Protein AF-A0A2W6AYG6-F1 (afdb_monomer_lite)

Secondary structure (DSSP, 8-state):
--HHHHHHHHHHHHHHHHHHHHHHHHIIIIIHHHHHHHHHHHHHHHHTSPPPPPHHHHHHHHH---PPPHHHHHHHHHHHHHHSTT-SSPPPHHHHHHHHHHHHHHHHHT-TTPPPPPPPPTTSHHHHHHHHHHHHHHHHHH-HHHHHHHHHHHHHHHHHHHHHTS-GGGG--S--SSEEEGGGT-TTHHHHHHHHHGGGG-HHHHHTTTTHHHHHHHHHHHHHH-TTSPPPGGG--SS-HHHHHHTTSGGGGGGG-EEE-PPPTGGGTS-------TTSSHHHHHHHHHHHHHTTT-------SSSHHHHHHHHHHHHHTT-

Sequence (323 aa):
MTNQNAADIFVVSFVVMIASVAFIVFGIYVALPCAIVFGIYKLFQYLTRPKPPTTQELYEHAQVTYFPSDADFTKNLMEKLLEDDTWDECPTDAILDNIINISRQLYRSENLALTPILAPREGTLEEARYRDQLINQSTRATNPLAIIDLIQSTLIASINVFIKALPPAAFTEDEPKYTIPLKDTLLNLPKLVQEITYPFFQQSLYDAGLFKGLRQRLIANGDAVNEKKVVMPQDYKGDDIIGTYLGGTPLEQLFSAQIPIVIPQEAYFEGQWIVAPLGAGKTQFIQSQIVDLLDKHVSIIVMDSQEQLIANIMRLSAIKERS

Structure (mmCIF, N/CA/C/O backbone):
data_AF-A0A2W6AYG6-F1
#
_entry.id   AF-A0A2W6AYG6-F1
#
loop_
_atom_site.group_PDB
_atom_site.id
_atom_site.type_symbol
_atom_site.label_atom_id
_atom_site.label_alt_id
_atom_site.label_comp_id
_atom_site.label_asym_id
_atom_site.label_entity_id
_atom_site.label_seq_id
_atom_site.pdbx_PDB_ins_code
_atom_site.Cartn_x
_atom_site.Cartn_y
_atom_site.Cartn_z
_atom_site.occupancy
_atom_site.B_iso_or_equiv
_atom_site.auth_seq_id
_atom_site.auth_comp_id
_atom_site.auth_asym_id
_atom_site.auth_atom_id
_atom_site.pdbx_PDB_model_num
ATOM 1 N N . MET A 1 1 ? -5.835 33.924 -89.181 1.00 55.50 1 MET A N 1
ATOM 2 C CA . MET A 1 1 ? -5.812 33.505 -87.760 1.00 55.50 1 MET A CA 1
ATOM 3 C C . MET A 1 1 ? -5.008 32.216 -87.507 1.00 55.50 1 MET A C 1
ATOM 5 O O . MET A 1 1 ? -5.031 31.719 -86.396 1.00 55.50 1 MET A O 1
ATOM 9 N N . THR A 1 2 ? -4.243 31.685 -88.472 1.00 59.62 2 THR A N 1
ATOM 10 C CA . THR A 1 2 ? -3.523 30.397 -88.337 1.00 59.62 2 THR A CA 1
ATOM 11 C C . THR A 1 2 ? -2.045 30.504 -87.928 1.00 59.62 2 THR A C 1
ATOM 13 O O . THR A 1 2 ? -1.517 29.547 -87.378 1.00 59.62 2 THR A O 1
ATOM 16 N N . ASN A 1 3 ? -1.379 31.652 -88.116 1.00 60.28 3 ASN A N 1
ATOM 17 C CA . ASN A 1 3 ? 0.049 31.807 -87.775 1.00 60.28 3 ASN A CA 1
ATOM 18 C C . ASN A 1 3 ? 0.334 32.110 -86.292 1.00 60.28 3 ASN A C 1
ATOM 20 O O . ASN A 1 3 ? 1.453 31.890 -85.840 1.00 60.28 3 ASN A O 1
ATOM 24 N N . GLN A 1 4 ? -0.652 32.590 -85.528 1.00 68.44 4 GLN A N 1
ATOM 25 C CA . GLN A 1 4 ? -0.459 32.936 -84.113 1.00 68.44 4 GLN A CA 1
ATOM 26 C C . GLN A 1 4 ? -0.395 31.675 -83.231 1.00 68.44 4 GLN A C 1
ATOM 28 O O . GLN A 1 4 ? 0.504 31.539 -82.411 1.00 68.44 4 GLN A O 1
ATOM 33 N N . ASN A 1 5 ? -1.226 30.672 -83.537 1.00 75.62 5 ASN A N 1
ATOM 34 C CA . ASN A 1 5 ? -1.233 29.386 -82.832 1.00 75.62 5 ASN A CA 1
ATOM 35 C C . ASN A 1 5 ? 0.083 28.602 -82.994 1.00 75.62 5 ASN A C 1
ATOM 37 O O . ASN A 1 5 ? 0.481 27.881 -82.086 1.00 75.62 5 ASN A O 1
ATOM 41 N N . ALA A 1 6 ? 0.775 28.733 -84.132 1.00 77.50 6 ALA A N 1
ATOM 42 C CA . ALA A 1 6 ? 2.045 28.041 -84.360 1.00 77.50 6 ALA A CA 1
ATOM 43 C C . ALA A 1 6 ? 3.188 28.621 -83.505 1.00 77.50 6 ALA A C 1
ATOM 45 O O . ALA A 1 6 ? 4.013 27.867 -82.988 1.00 77.50 6 ALA A O 1
ATOM 46 N N . ALA A 1 7 ? 3.211 29.946 -83.318 1.00 80.12 7 ALA A N 1
ATOM 47 C CA . ALA A 1 7 ? 4.180 30.612 -82.453 1.00 80.12 7 ALA A CA 1
ATOM 48 C C . ALA A 1 7 ? 3.944 30.267 -80.973 1.00 80.12 7 ALA A C 1
ATOM 50 O O . ALA A 1 7 ? 4.895 29.938 -80.265 1.00 80.12 7 ALA A O 1
ATOM 51 N N . ASP A 1 8 ? 2.683 30.239 -80.533 1.00 84.56 8 ASP A N 1
ATOM 52 C CA . ASP A 1 8 ? 2.329 29.888 -79.154 1.00 84.56 8 ASP A CA 1
ATOM 53 C C . ASP A 1 8 ? 2.684 28.427 -78.827 1.00 84.56 8 ASP A C 1
ATOM 55 O O . ASP A 1 8 ? 3.267 28.145 -77.780 1.00 84.56 8 ASP A O 1
ATOM 59 N N . ILE A 1 9 ? 2.435 27.492 -79.755 1.00 87.19 9 ILE A N 1
ATOM 60 C CA . ILE A 1 9 ? 2.821 26.079 -79.595 1.00 87.19 9 ILE A CA 1
ATOM 61 C C . ILE A 1 9 ? 4.346 25.924 -79.495 1.00 87.19 9 ILE A C 1
ATOM 63 O O . ILE A 1 9 ? 4.835 25.124 -78.690 1.00 87.19 9 ILE A O 1
ATOM 67 N N . PHE A 1 10 ? 5.111 26.692 -80.275 1.00 88.62 10 PHE A N 1
ATOM 68 C CA . PHE A 1 10 ? 6.572 26.643 -80.236 1.00 88.62 10 PHE A CA 1
ATOM 69 C C . PHE A 1 10 ? 7.131 27.182 -78.913 1.00 88.62 10 PHE A C 1
ATOM 71 O O . PHE A 1 10 ? 7.985 26.539 -78.301 1.00 88.62 10 PHE A O 1
ATOM 78 N N . VAL A 1 11 ? 6.611 28.315 -78.427 1.00 90.50 11 VAL A N 1
ATOM 79 C CA . VAL A 1 11 ? 7.024 28.903 -77.142 1.00 90.50 11 VAL A CA 1
ATOM 80 C C . VAL A 1 11 ? 6.706 27.959 -75.984 1.00 90.50 11 VAL A C 1
ATOM 82 O O . VAL A 1 11 ? 7.575 27.704 -75.151 1.00 90.50 11 VAL A O 1
ATOM 85 N N . VAL A 1 12 ? 5.505 27.372 -75.956 1.00 89.88 12 VAL A N 1
ATOM 86 C CA . VAL A 1 12 ? 5.127 26.400 -74.918 1.00 89.88 12 VAL A CA 1
ATOM 87 C C . VAL A 1 12 ? 6.044 25.176 -74.955 1.00 89.88 12 VAL A C 1
ATOM 89 O O . VAL A 1 12 ? 6.557 24.767 -73.914 1.00 89.88 12 VAL A O 1
ATOM 92 N N . SER A 1 13 ? 6.325 24.632 -76.142 1.00 87.81 13 SER A N 1
ATOM 93 C CA . SER A 1 13 ? 7.217 23.472 -76.292 1.00 87.81 13 SER A CA 1
ATOM 94 C C . SER A 1 13 ? 8.641 23.774 -75.812 1.00 87.81 13 SER A C 1
ATOM 96 O O . SER A 1 13 ? 9.264 22.947 -75.145 1.00 87.81 13 SER A O 1
ATOM 98 N N . PHE A 1 14 ? 9.148 24.978 -76.088 1.00 91.44 14 PHE A N 1
ATOM 99 C CA . PHE A 1 14 ? 10.475 25.411 -75.655 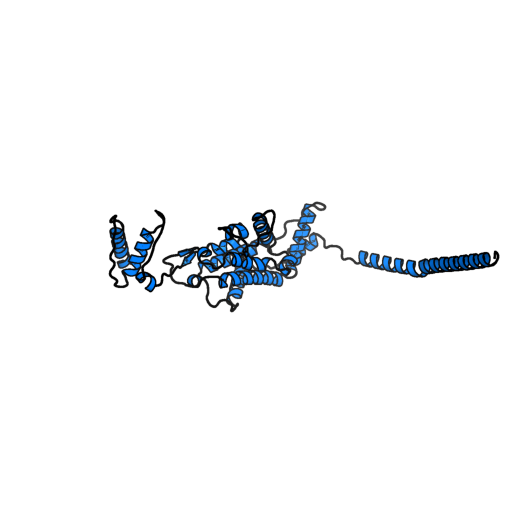1.00 91.44 14 PHE A CA 1
ATOM 100 C C . PHE A 1 14 ? 10.563 25.611 -74.135 1.00 91.44 14 PHE A C 1
ATOM 102 O O . PHE A 1 14 ? 11.525 25.164 -73.507 1.00 91.44 14 PHE A O 1
ATOM 109 N N . VAL A 1 15 ? 9.539 26.211 -73.518 1.00 91.19 15 VAL A N 1
ATOM 110 C CA . VAL A 1 15 ? 9.467 26.383 -72.057 1.00 91.19 15 VAL A CA 1
ATOM 111 C C . VAL A 1 15 ? 9.396 25.029 -71.348 1.00 91.19 15 VAL A C 1
ATOM 113 O O . VAL A 1 15 ? 10.111 24.819 -70.368 1.00 91.19 15 VAL A O 1
ATOM 116 N N . VAL A 1 16 ? 8.604 24.084 -71.864 1.00 91.25 16 VAL A N 1
ATOM 117 C CA . VAL A 1 16 ? 8.524 22.718 -71.316 1.00 91.25 16 VAL A CA 1
ATOM 118 C C . VAL A 1 16 ? 9.872 22.004 -71.423 1.00 91.25 16 VAL A C 1
ATOM 120 O O . VAL A 1 16 ? 10.305 21.364 -70.464 1.00 91.25 16 VAL A O 1
ATOM 123 N N . MET A 1 17 ? 10.583 22.163 -72.543 1.00 93.19 17 MET A N 1
ATOM 124 C CA . MET A 1 17 ? 11.917 21.588 -72.712 1.00 93.19 17 MET A CA 1
ATOM 125 C C . MET A 1 17 ? 12.907 22.157 -71.683 1.00 93.19 17 MET A C 1
ATOM 127 O O . MET A 1 17 ? 13.581 21.385 -71.001 1.00 93.19 17 MET A O 1
ATOM 131 N N . ILE A 1 18 ? 12.952 23.479 -71.488 1.00 91.75 18 ILE A N 1
ATOM 132 C CA . ILE A 1 18 ? 13.830 24.103 -70.482 1.00 91.75 18 ILE A CA 1
ATOM 133 C C . ILE A 1 18 ? 13.470 23.643 -69.066 1.00 91.75 18 ILE A C 1
ATOM 135 O O . ILE A 1 18 ? 14.364 23.291 -68.297 1.00 91.75 18 ILE A O 1
ATOM 139 N N . ALA A 1 19 ? 12.180 23.593 -68.728 1.00 90.19 19 ALA A N 1
ATOM 140 C CA . ALA A 1 19 ? 11.723 23.124 -67.423 1.00 90.19 19 ALA A CA 1
ATOM 141 C C . ALA A 1 19 ? 12.125 21.660 -67.171 1.00 90.19 19 ALA A C 1
ATOM 143 O O . ALA A 1 19 ? 12.569 21.327 -66.072 1.00 90.19 19 ALA A O 1
ATOM 144 N N . SER A 1 20 ? 12.045 20.800 -68.192 1.00 89.06 20 SER A N 1
ATOM 145 C CA . SER A 1 20 ? 12.457 19.395 -68.085 1.00 89.06 20 SER A CA 1
ATOM 146 C C . SER A 1 20 ? 13.965 19.241 -67.854 1.00 89.06 20 SER A C 1
ATOM 148 O O . SER A 1 20 ? 14.378 18.481 -66.979 1.00 89.06 20 SER A O 1
ATOM 150 N N . VAL A 1 21 ? 14.794 20.027 -68.551 1.00 92.31 21 VAL A N 1
ATOM 151 C CA . VAL A 1 21 ? 16.250 20.034 -68.348 1.00 92.31 21 VAL A CA 1
ATOM 152 C C . VAL A 1 21 ? 16.596 20.576 -66.962 1.00 92.31 21 VAL A C 1
ATOM 154 O O . VAL A 1 21 ? 17.390 19.961 -66.253 1.00 92.31 21 VAL A O 1
ATOM 157 N N . ALA A 1 22 ? 15.968 21.674 -66.533 1.00 89.75 22 ALA A N 1
ATOM 158 C CA . ALA A 1 22 ? 16.174 22.240 -65.202 1.00 89.75 22 ALA A CA 1
ATOM 159 C C . ALA A 1 22 ? 15.793 21.248 -64.091 1.00 89.75 22 ALA A C 1
ATOM 161 O O . ALA A 1 22 ? 16.514 21.139 -63.102 1.00 89.75 22 ALA A O 1
ATOM 162 N N . PHE A 1 23 ? 14.715 20.479 -64.268 1.00 92.75 23 PHE A N 1
ATOM 163 C CA . PHE A 1 23 ? 14.302 19.444 -63.320 1.00 92.75 23 PHE A CA 1
ATOM 164 C C . PHE A 1 23 ? 15.310 18.290 -63.240 1.00 92.75 23 PHE A C 1
ATOM 166 O O . PHE A 1 23 ? 15.644 17.846 -62.143 1.00 92.75 23 PHE A O 1
ATOM 173 N N . ILE A 1 24 ? 15.847 17.837 -64.379 1.00 92.50 24 ILE A N 1
ATOM 174 C CA . ILE A 1 24 ? 16.884 16.793 -64.423 1.00 92.50 24 ILE A CA 1
ATOM 175 C C . ILE A 1 24 ? 18.168 17.284 -63.748 1.00 92.50 24 ILE A C 1
ATOM 177 O O . ILE A 1 24 ? 18.733 16.583 -62.911 1.00 92.50 24 ILE A O 1
ATOM 181 N N . VAL A 1 25 ? 18.604 18.505 -64.067 1.00 92.00 25 VAL A N 1
ATOM 182 C CA . VAL A 1 25 ? 19.788 19.123 -63.457 1.00 92.00 25 VAL A CA 1
ATOM 183 C C . VAL A 1 25 ? 19.575 19.277 -61.949 1.00 92.00 25 VAL A C 1
ATOM 185 O O . VAL A 1 25 ? 20.410 18.836 -61.168 1.00 92.00 25 VAL A O 1
ATOM 188 N N . PHE A 1 26 ? 18.438 19.806 -61.499 1.00 92.81 26 PHE A N 1
ATOM 189 C CA . PHE A 1 26 ? 18.151 19.930 -60.069 1.00 92.81 26 PHE A CA 1
ATOM 190 C C . PHE A 1 26 ? 18.095 18.564 -59.362 1.00 92.81 26 PHE A C 1
ATOM 192 O O . PHE A 1 26 ? 18.694 18.384 -58.302 1.00 92.81 26 PHE A O 1
ATOM 199 N N . GLY A 1 27 ? 17.438 17.569 -59.961 1.00 91.12 27 GLY A N 1
ATOM 200 C CA . GLY A 1 27 ? 17.362 16.216 -59.412 1.00 91.12 27 GLY A CA 1
ATOM 201 C C . GLY A 1 27 ? 18.738 15.561 -59.257 1.00 91.12 27 GLY A C 1
ATOM 202 O O . GLY A 1 27 ? 19.043 14.998 -58.207 1.00 91.12 27 GLY A O 1
ATOM 203 N N . ILE A 1 28 ? 19.599 15.680 -60.269 1.00 94.00 28 ILE A N 1
ATOM 204 C CA . ILE A 1 28 ? 20.926 15.049 -60.267 1.00 94.00 28 ILE A CA 1
ATOM 205 C C . ILE A 1 28 ? 21.925 15.823 -59.404 1.00 94.00 28 ILE A C 1
ATOM 207 O O . ILE A 1 28 ? 22.705 15.203 -58.689 1.00 94.00 28 ILE A O 1
ATOM 211 N N . TYR A 1 29 ? 21.924 17.155 -59.447 1.00 94.31 29 TYR A N 1
ATOM 212 C CA . TYR A 1 29 ? 22.940 17.959 -58.758 1.00 94.31 29 TYR A CA 1
ATOM 213 C C . TYR A 1 29 ? 22.546 18.376 -57.338 1.00 94.31 29 TYR A C 1
ATOM 215 O O . TYR A 1 29 ? 23.429 18.726 -56.560 1.00 94.31 29 TYR A O 1
ATOM 223 N N . VAL A 1 30 ? 21.261 18.325 -56.972 1.00 92.31 30 VAL A N 1
ATOM 224 C CA . VAL A 1 30 ? 20.790 18.699 -55.625 1.00 92.31 30 VAL A CA 1
ATOM 225 C C . VAL A 1 30 ? 20.174 17.506 -54.903 1.00 92.31 30 VAL A C 1
ATOM 227 O O . VAL A 1 30 ? 20.647 17.129 -53.831 1.00 92.31 30 VAL A O 1
ATOM 230 N N . ALA A 1 31 ? 19.156 16.865 -55.486 1.00 92.12 31 ALA A N 1
ATOM 231 C CA . ALA A 1 31 ? 18.433 15.806 -54.780 1.00 92.12 31 ALA A CA 1
ATOM 232 C C . ALA A 1 31 ? 19.293 14.549 -54.562 1.00 92.12 31 ALA A C 1
ATOM 234 O O . ALA A 1 31 ? 19.291 13.995 -53.461 1.00 92.12 31 ALA A O 1
ATOM 235 N N . LEU A 1 32 ? 20.066 14.125 -55.569 1.00 93.44 32 LEU A N 1
ATOM 236 C CA . LEU A 1 32 ? 20.925 12.943 -55.466 1.00 93.44 32 LEU A CA 1
ATOM 237 C C . LEU A 1 32 ? 22.042 13.116 -54.408 1.00 93.44 32 LEU A C 1
ATOM 239 O O . LEU A 1 32 ? 22.143 12.242 -53.545 1.00 93.44 32 LEU A O 1
ATOM 243 N N . PRO A 1 33 ? 22.825 14.218 -54.357 1.00 95.75 33 PRO A N 1
ATOM 244 C CA . PRO A 1 33 ? 23.788 14.437 -53.277 1.00 95.75 33 PRO A CA 1
ATOM 245 C C . PRO A 1 33 ? 23.138 14.514 -51.897 1.00 95.75 33 PRO A C 1
ATOM 247 O O . PRO A 1 33 ? 23.649 13.903 -50.962 1.00 95.75 33 PRO A O 1
ATOM 250 N N . CYS A 1 34 ? 21.993 15.191 -51.753 1.00 95.19 34 CYS A N 1
ATOM 251 C CA . CYS A 1 34 ? 21.265 15.228 -50.482 1.00 95.19 34 CYS A CA 1
ATOM 252 C C . CYS A 1 34 ? 20.817 13.829 -50.032 1.00 95.19 34 CYS A C 1
ATOM 254 O O . CYS A 1 34 ? 20.968 13.492 -48.858 1.00 95.19 34 CYS A O 1
ATOM 256 N N . ALA A 1 35 ? 20.318 12.996 -50.949 1.00 95.00 35 ALA A N 1
ATOM 257 C CA . ALA A 1 35 ? 19.932 11.619 -50.653 1.00 95.00 35 ALA A CA 1
ATOM 258 C C . ALA A 1 35 ? 21.141 10.755 -50.262 1.00 95.00 35 ALA A C 1
ATOM 260 O O . ALA A 1 35 ? 21.047 9.965 -49.324 1.00 95.00 35 ALA A O 1
ATOM 261 N N . ILE A 1 36 ? 22.288 10.943 -50.923 1.00 96.44 36 ILE A N 1
ATOM 262 C CA . ILE A 1 36 ? 23.544 10.263 -50.580 1.00 96.44 36 ILE A CA 1
ATOM 263 C C . ILE A 1 36 ? 24.020 10.690 -49.188 1.00 96.44 36 ILE A C 1
ATOM 265 O O . ILE A 1 36 ? 24.310 9.829 -48.363 1.00 96.44 36 ILE A O 1
ATOM 269 N N . VAL A 1 37 ? 24.049 11.992 -48.888 1.00 96.50 37 VAL A N 1
ATOM 270 C CA . VAL A 1 37 ? 24.443 12.510 -47.566 1.00 96.50 37 VAL A CA 1
ATOM 271 C C . VAL A 1 37 ? 23.505 11.990 -46.478 1.00 96.50 37 VAL A C 1
ATOM 273 O O . VAL A 1 37 ? 23.971 11.529 -45.438 1.00 96.50 37 VAL A O 1
ATOM 276 N N . PHE A 1 38 ? 22.193 11.991 -46.720 1.00 96.62 38 PHE A N 1
ATOM 277 C CA . PHE A 1 38 ? 21.215 11.428 -45.790 1.00 96.62 38 PHE A CA 1
ATOM 278 C C . PHE A 1 38 ? 21.393 9.914 -45.610 1.00 96.62 38 PHE A C 1
ATOM 280 O O . PHE A 1 38 ? 21.323 9.417 -44.486 1.00 96.62 38 PHE A O 1
ATOM 287 N N . GLY A 1 39 ? 21.675 9.184 -46.692 1.00 96.50 39 GLY A N 1
ATOM 288 C CA . GLY A 1 39 ? 21.974 7.754 -46.666 1.00 96.50 39 GLY A CA 1
ATOM 289 C C . GLY A 1 39 ? 23.231 7.440 -45.856 1.00 96.50 39 GLY A C 1
ATOM 290 O O . GLY A 1 39 ? 23.193 6.574 -44.986 1.00 96.50 39 GLY A O 1
ATOM 291 N N . ILE A 1 40 ? 24.314 8.195 -46.068 1.00 96.00 40 ILE A N 1
ATOM 292 C CA . ILE A 1 40 ? 25.558 8.091 -45.294 1.00 96.00 40 ILE A CA 1
ATOM 293 C C . ILE A 1 40 ? 25.299 8.428 -43.827 1.00 96.00 40 ILE A C 1
ATOM 295 O O . ILE A 1 40 ? 25.737 7.685 -42.956 1.00 96.00 40 ILE A O 1
ATOM 299 N N . TYR A 1 41 ? 24.546 9.491 -43.534 1.00 96.38 41 TYR A N 1
ATOM 300 C CA . TYR A 1 41 ? 24.180 9.862 -42.167 1.00 96.38 41 TYR A CA 1
ATOM 301 C C . TYR A 1 41 ? 23.378 8.754 -41.472 1.00 96.38 41 TYR A C 1
ATOM 303 O O . TYR A 1 41 ? 23.688 8.383 -40.342 1.00 96.38 41 TYR A O 1
ATOM 311 N N . LYS A 1 42 ? 22.381 8.172 -42.149 1.00 95.12 42 LYS A N 1
ATOM 312 C CA . LYS A 1 42 ? 21.584 7.060 -41.613 1.00 95.12 42 LYS A CA 1
ATOM 313 C C . LYS A 1 42 ? 22.403 5.789 -41.431 1.00 95.12 42 LYS A C 1
ATOM 315 O O . LYS A 1 42 ? 22.225 5.111 -40.421 1.00 95.12 42 LYS A O 1
ATOM 320 N N . LEU A 1 43 ? 23.312 5.486 -42.354 1.00 94.62 43 LEU A N 1
ATOM 321 C CA . LEU A 1 43 ? 24.218 4.346 -42.243 1.00 94.62 43 LEU A CA 1
ATOM 322 C C . LEU A 1 43 ? 25.215 4.544 -41.098 1.00 94.62 43 LEU A C 1
ATOM 324 O O . LEU A 1 43 ? 25.406 3.640 -40.294 1.00 94.62 43 LEU A O 1
ATOM 328 N N . PHE A 1 44 ? 25.792 5.739 -40.971 1.00 94.25 44 PHE A N 1
ATOM 329 C CA . PHE A 1 44 ? 26.674 6.099 -39.866 1.00 94.25 44 PHE A CA 1
ATOM 330 C C . PHE A 1 44 ? 25.936 6.014 -38.529 1.00 94.25 44 PHE A C 1
ATOM 332 O O . PHE A 1 44 ? 26.442 5.405 -37.593 1.00 94.25 44 PHE A O 1
ATOM 339 N N . GLN A 1 45 ? 24.705 6.527 -38.452 1.00 91.31 45 GLN A N 1
ATOM 340 C CA . GLN A 1 45 ? 23.848 6.395 -37.275 1.00 91.31 45 GLN A CA 1
ATOM 341 C C . GLN A 1 45 ? 23.517 4.929 -36.970 1.00 91.31 45 GLN A C 1
ATOM 343 O O . GLN A 1 45 ? 23.390 4.570 -35.809 1.00 91.31 45 GLN A O 1
ATOM 348 N N . TYR A 1 46 ? 23.354 4.072 -37.979 1.00 90.81 46 TYR A N 1
ATOM 349 C CA . TYR A 1 46 ? 23.097 2.646 -37.778 1.00 90.81 46 TYR A CA 1
ATOM 350 C C . TYR A 1 46 ? 24.342 1.898 -37.284 1.00 90.81 46 TYR A C 1
ATOM 352 O O . TYR A 1 46 ? 24.241 1.108 -36.352 1.00 90.81 46 TYR A O 1
ATOM 360 N N . LEU A 1 47 ? 25.514 2.183 -37.858 1.00 90.88 47 LEU A N 1
ATOM 361 C CA . LEU A 1 47 ? 26.787 1.554 -37.493 1.00 90.88 47 LEU A CA 1
ATOM 362 C C . LEU A 1 47 ? 27.326 2.029 -36.139 1.00 90.88 47 LEU A C 1
ATOM 364 O O . LEU A 1 47 ? 27.998 1.265 -35.454 1.00 90.88 47 LEU A O 1
ATOM 368 N N . THR A 1 48 ? 27.032 3.271 -35.748 1.00 89.94 48 THR A N 1
ATOM 369 C CA . THR A 1 48 ? 27.422 3.828 -34.442 1.00 89.94 48 THR A CA 1
ATOM 370 C C . THR A 1 48 ? 26.402 3.557 -33.338 1.00 89.94 48 THR A C 1
ATOM 372 O O . THR A 1 48 ? 26.631 3.959 -32.198 1.00 89.94 48 THR A O 1
ATOM 375 N N . ARG A 1 49 ? 25.293 2.852 -33.624 1.00 82.19 49 ARG A N 1
ATOM 376 C CA . ARG A 1 49 ? 24.396 2.390 -32.557 1.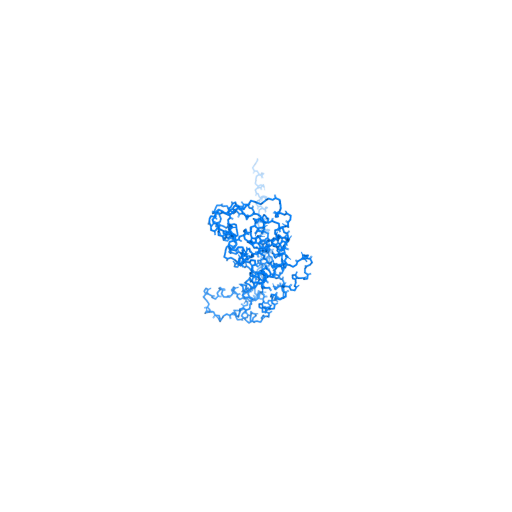00 82.19 49 ARG A CA 1
ATOM 377 C C . ARG A 1 49 ? 25.184 1.463 -31.633 1.00 82.19 49 ARG A C 1
ATOM 379 O O . ARG A 1 49 ? 25.741 0.478 -32.127 1.00 82.19 49 ARG A O 1
ATOM 386 N N . PRO A 1 50 ? 25.230 1.743 -30.319 1.00 79.75 50 PRO A N 1
ATOM 387 C CA . PRO A 1 50 ? 25.813 0.804 -29.378 1.00 79.75 50 PRO A CA 1
ATOM 388 C C . PRO A 1 50 ? 25.112 -0.540 -29.567 1.00 79.75 50 PRO A C 1
ATOM 390 O O . PRO A 1 50 ? 23.883 -0.599 -29.694 1.00 79.75 50 PRO A O 1
ATOM 393 N N . LYS A 1 51 ? 25.901 -1.614 -29.665 1.00 80.88 51 LYS A N 1
ATOM 394 C CA . LYS A 1 51 ? 25.333 -2.960 -29.711 1.00 80.88 51 LYS A CA 1
ATOM 395 C C . LYS A 1 51 ? 24.478 -3.134 -28.451 1.00 80.88 51 LYS A C 1
ATOM 397 O O . LYS A 1 51 ? 24.907 -2.682 -27.389 1.00 80.88 51 LYS A O 1
ATOM 402 N N . PRO A 1 52 ? 23.276 -3.726 -28.559 1.00 79.75 52 PRO A N 1
ATOM 403 C CA . PRO A 1 52 ? 22.474 -3.986 -27.375 1.00 79.75 52 PRO A CA 1
ATOM 404 C C . PRO A 1 52 ? 23.312 -4.824 -26.401 1.00 79.75 52 PRO A C 1
ATOM 406 O O . PRO A 1 52 ? 24.014 -5.732 -26.864 1.00 79.75 52 PRO A O 1
ATOM 409 N N . PRO A 1 53 ? 23.261 -4.519 -25.093 1.00 82.19 53 PRO A N 1
ATOM 410 C CA . PRO A 1 53 ? 24.058 -5.230 -24.110 1.00 82.19 53 PRO A CA 1
ATOM 411 C C . PRO A 1 53 ? 23.745 -6.723 -24.182 1.00 82.19 53 PRO A C 1
ATOM 413 O O . PRO A 1 53 ? 22.598 -7.142 -24.415 1.00 82.19 53 PRO A O 1
ATOM 416 N N . THR A 1 54 ? 24.788 -7.531 -24.046 1.00 85.06 54 THR A N 1
ATOM 417 C CA . THR A 1 54 ? 24.651 -8.986 -24.046 1.00 85.06 54 THR A CA 1
ATOM 418 C C . THR A 1 54 ? 23.888 -9.435 -22.800 1.00 85.06 54 THR A C 1
ATOM 420 O O . THR A 1 54 ? 23.869 -8.752 -21.776 1.00 85.06 54 THR A O 1
ATOM 423 N N . THR A 1 55 ? 23.236 -10.599 -22.867 1.00 83.62 55 THR A N 1
ATOM 424 C CA . THR A 1 55 ? 22.513 -11.170 -21.716 1.00 83.62 55 THR A CA 1
ATOM 425 C C . THR A 1 55 ? 23.442 -11.347 -20.507 1.00 83.62 55 THR A C 1
ATOM 427 O O . THR A 1 55 ? 23.009 -11.174 -19.373 1.00 83.62 55 THR A O 1
ATOM 430 N N . GLN A 1 56 ? 24.729 -11.619 -20.748 1.00 83.31 56 GLN A N 1
ATOM 431 C CA . GLN A 1 56 ? 25.747 -11.732 -19.706 1.00 83.31 56 GLN A CA 1
ATOM 432 C C . GLN A 1 56 ? 26.116 -10.376 -19.080 1.00 83.31 56 GLN A C 1
ATOM 434 O O . GLN A 1 56 ? 26.153 -10.279 -17.860 1.00 83.31 56 GLN A O 1
ATOM 439 N N . GLU A 1 57 ? 26.313 -9.319 -19.874 1.00 83.06 57 GLU A N 1
ATOM 440 C CA . GLU A 1 57 ? 26.566 -7.966 -19.342 1.00 83.06 57 GLU A CA 1
ATOM 441 C C . GLU A 1 57 ? 25.396 -7.475 -18.475 1.00 83.06 57 GLU A C 1
ATOM 443 O O . GLU A 1 57 ? 25.596 -6.931 -17.391 1.00 83.06 57 GLU A O 1
ATOM 448 N N . LEU A 1 58 ? 24.158 -7.718 -18.924 1.00 82.81 58 LEU A N 1
ATOM 449 C CA . LEU A 1 58 ? 22.958 -7.403 -18.146 1.00 82.81 58 LEU A CA 1
ATOM 450 C C . LEU A 1 58 ? 22.898 -8.195 -16.835 1.00 82.81 58 LEU A C 1
ATOM 452 O O . LEU A 1 58 ? 22.487 -7.656 -15.810 1.00 82.81 58 LEU A O 1
ATOM 456 N N . TYR A 1 59 ? 23.312 -9.462 -16.867 1.00 83.31 59 TYR A N 1
ATOM 457 C CA . TYR A 1 59 ? 23.372 -10.319 -15.689 1.00 83.31 59 TYR A CA 1
ATOM 458 C C . TYR A 1 59 ? 24.395 -9.817 -14.665 1.00 83.31 59 TYR A C 1
ATOM 460 O O . TYR A 1 59 ? 24.065 -9.667 -13.492 1.00 83.31 59 TYR A O 1
ATOM 468 N N . GLU A 1 60 ? 25.612 -9.503 -15.110 1.00 82.62 60 GLU A N 1
ATOM 469 C CA . GLU A 1 60 ? 26.684 -8.980 -14.258 1.00 82.62 60 GLU A CA 1
ATOM 470 C C . GLU A 1 6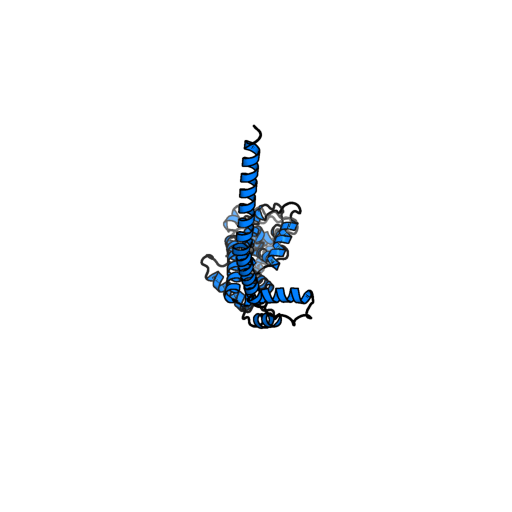0 ? 26.293 -7.635 -13.627 1.00 82.62 60 GLU A C 1
ATOM 472 O O . GLU A 1 60 ? 26.463 -7.442 -12.423 1.00 82.62 60 GLU A O 1
ATOM 477 N N . HIS A 1 61 ? 25.675 -6.734 -14.400 1.00 80.81 61 HIS A N 1
ATOM 478 C CA . HIS A 1 61 ? 25.150 -5.470 -13.875 1.00 80.81 61 HIS A CA 1
ATOM 479 C C . HIS A 1 61 ? 24.003 -5.660 -12.874 1.00 80.81 61 HIS A C 1
ATOM 481 O O . HIS A 1 61 ? 23.885 -4.884 -11.930 1.00 80.81 61 HIS A O 1
ATOM 487 N N . ALA A 1 62 ? 23.154 -6.671 -13.062 1.00 79.94 62 ALA A N 1
ATOM 488 C CA . ALA A 1 62 ? 22.038 -6.949 -12.161 1.00 79.94 62 ALA A CA 1
ATOM 489 C C . ALA A 1 62 ? 22.478 -7.592 -10.831 1.00 79.94 62 ALA A C 1
ATOM 491 O O . ALA A 1 62 ? 21.784 -7.447 -9.824 1.00 79.94 62 ALA A O 1
ATOM 492 N N . GLN A 1 63 ? 23.621 -8.288 -10.797 1.00 75.25 63 GLN A N 1
ATOM 493 C CA . GLN A 1 63 ? 24.125 -8.941 -9.581 1.00 75.25 63 GLN A CA 1
ATOM 494 C C . GLN A 1 63 ? 24.635 -7.958 -8.519 1.00 75.25 63 GLN A C 1
ATOM 496 O O . GLN A 1 63 ? 24.562 -8.252 -7.325 1.00 75.25 63 GLN A O 1
ATOM 501 N N . VAL A 1 64 ? 25.156 -6.800 -8.925 1.00 63.78 64 VAL A N 1
ATOM 502 C CA . VAL A 1 64 ? 25.792 -5.844 -8.011 1.00 63.78 64 VAL A CA 1
ATOM 503 C C . VAL A 1 64 ? 24.772 -4.803 -7.572 1.00 63.78 64 VAL A C 1
ATOM 505 O O . VAL A 1 64 ? 24.781 -3.669 -8.043 1.00 63.78 64 VAL A O 1
ATOM 508 N N . THR A 1 65 ? 23.878 -5.177 -6.656 1.00 67.44 65 THR A N 1
ATOM 509 C CA . THR A 1 65 ? 22.980 -4.186 -6.052 1.00 67.44 65 THR A CA 1
ATOM 510 C C . THR A 1 65 ? 22.841 -4.376 -4.554 1.00 67.44 65 THR A C 1
ATOM 512 O O . THR A 1 65 ? 22.471 -5.447 -4.081 1.00 67.44 65 THR A O 1
ATOM 515 N N . TYR A 1 66 ? 23.122 -3.311 -3.804 1.00 81.88 66 TYR A N 1
ATOM 516 C CA . TYR A 1 66 ? 22.873 -3.261 -2.371 1.00 81.88 66 TYR A CA 1
ATOM 517 C C . TYR A 1 66 ? 21.498 -2.636 -2.137 1.00 81.88 66 TYR A C 1
ATOM 519 O O . TYR A 1 66 ? 21.349 -1.414 -2.142 1.00 81.88 66 TYR A O 1
ATOM 527 N N . PHE A 1 67 ? 20.485 -3.482 -1.975 1.00 90.25 67 PHE A N 1
ATOM 528 C CA . PHE A 1 67 ? 19.188 -3.069 -1.451 1.00 90.25 67 PHE A CA 1
ATOM 529 C C . PHE A 1 67 ? 19.133 -3.371 0.052 1.00 90.25 67 PHE A C 1
ATOM 531 O O . PHE A 1 67 ? 19.693 -4.384 0.481 1.00 90.25 67 PHE A O 1
ATOM 538 N N . PRO A 1 68 ? 18.488 -2.514 0.863 1.00 93.19 68 PRO A N 1
ATOM 539 C CA . PRO A 1 68 ? 18.360 -2.754 2.293 1.00 93.19 68 PRO A CA 1
ATOM 540 C C . PRO A 1 68 ? 17.596 -4.053 2.560 1.00 93.19 68 PRO A C 1
ATOM 542 O O . PRO A 1 68 ? 16.706 -4.441 1.791 1.00 93.19 68 PRO A O 1
ATOM 545 N N . SER A 1 69 ? 17.929 -4.710 3.673 1.00 93.56 69 SER A N 1
ATOM 546 C CA . SER A 1 69 ? 17.131 -5.832 4.162 1.00 93.56 69 SER A CA 1
ATOM 547 C C . SER A 1 69 ? 15.718 -5.361 4.515 1.00 93.56 69 SER A C 1
ATOM 549 O O . SER A 1 69 ? 15.481 -4.172 4.722 1.00 93.56 69 SER A O 1
ATOM 551 N N . ASP A 1 70 ? 14.767 -6.287 4.630 1.00 94.25 70 ASP A N 1
ATOM 552 C CA . ASP A 1 70 ? 13.399 -5.936 5.024 1.00 94.25 70 ASP A CA 1
ATOM 553 C C . ASP A 1 70 ? 13.348 -5.182 6.357 1.00 94.25 70 ASP A C 1
ATOM 555 O O . ASP A 1 70 ? 12.547 -4.265 6.516 1.00 94.25 70 ASP A O 1
ATOM 559 N N . ALA A 1 71 ? 14.198 -5.576 7.312 1.00 94.62 71 ALA A N 1
ATOM 560 C CA . ALA A 1 71 ? 14.276 -4.952 8.625 1.00 94.62 71 ALA A CA 1
ATOM 561 C C . ALA A 1 71 ? 14.807 -3.519 8.512 1.00 94.62 71 ALA A C 1
ATOM 563 O O . ALA A 1 71 ? 14.156 -2.595 9.002 1.00 94.62 71 ALA A O 1
ATOM 564 N N . ASP A 1 72 ? 15.923 -3.332 7.799 1.00 95.88 72 ASP A N 1
ATOM 565 C CA . ASP A 1 72 ? 16.531 -2.014 7.584 1.00 95.88 72 ASP A CA 1
ATOM 566 C C . ASP A 1 72 ? 15.591 -1.088 6.809 1.00 95.88 72 ASP A C 1
ATOM 568 O O . ASP A 1 72 ? 15.433 0.078 7.159 1.00 95.88 72 ASP A O 1
ATOM 572 N N . PHE A 1 73 ? 14.908 -1.614 5.788 1.00 96.19 73 PHE A N 1
ATOM 573 C CA . PHE A 1 73 ? 13.916 -0.867 5.026 1.00 96.19 73 PHE A CA 1
ATOM 574 C C . PHE A 1 73 ? 12.773 -0.385 5.922 1.00 96.19 73 PHE A C 1
ATOM 576 O O . PHE A 1 73 ? 12.451 0.802 5.902 1.00 96.19 73 PHE A O 1
ATOM 583 N N . THR A 1 74 ? 12.175 -1.281 6.722 1.00 96.06 74 THR A N 1
ATOM 584 C CA . THR A 1 74 ? 11.072 -0.900 7.619 1.00 96.06 74 THR A CA 1
ATOM 585 C C . THR A 1 74 ? 11.517 0.075 8.697 1.00 96.06 74 THR A C 1
ATOM 587 O O . THR A 1 74 ? 10.782 1.010 8.991 1.00 96.06 74 THR A O 1
ATOM 590 N N . LYS A 1 75 ? 12.729 -0.091 9.239 1.00 96.69 75 LYS A N 1
ATOM 591 C CA . LYS A 1 75 ? 13.298 0.835 10.216 1.00 96.69 75 LYS A CA 1
ATOM 592 C C . LYS A 1 75 ? 13.462 2.232 9.614 1.00 96.69 75 LYS A C 1
ATOM 594 O O . LYS A 1 75 ? 12.925 3.184 10.162 1.00 96.69 75 LYS A O 1
ATOM 599 N N . ASN A 1 76 ? 14.113 2.336 8.456 1.00 96.25 76 ASN A N 1
ATOM 600 C CA . ASN A 1 76 ? 14.328 3.618 7.781 1.00 96.25 76 ASN A CA 1
ATOM 601 C C . ASN A 1 76 ? 13.007 4.268 7.342 1.00 96.25 76 ASN A C 1
ATOM 603 O O . ASN A 1 76 ? 12.889 5.489 7.337 1.00 96.25 76 ASN A O 1
ATOM 607 N N . LEU A 1 77 ? 12.013 3.466 6.942 1.00 96.38 77 LEU A N 1
ATOM 608 C CA . LEU A 1 77 ? 10.678 3.967 6.622 1.00 96.38 77 LEU A CA 1
ATOM 609 C C . LEU A 1 77 ? 10.006 4.563 7.864 1.00 96.38 77 LEU A C 1
ATOM 611 O O . LEU A 1 77 ? 9.441 5.644 7.766 1.00 96.38 77 LEU A O 1
ATOM 615 N N . MET A 1 78 ? 10.085 3.882 9.011 1.00 94.88 78 MET A N 1
ATOM 616 C CA . MET A 1 78 ? 9.521 4.386 10.263 1.00 94.88 78 MET A CA 1
ATOM 617 C C . MET A 1 78 ? 10.236 5.639 10.759 1.00 94.88 78 MET A C 1
ATOM 619 O O . MET A 1 78 ? 9.566 6.572 11.177 1.00 94.88 78 MET A O 1
ATOM 623 N N . GLU A 1 79 ? 11.565 5.695 10.663 1.00 94.94 79 GLU A N 1
ATOM 624 C CA . GLU A 1 79 ? 12.330 6.908 10.976 1.00 94.94 79 GLU A CA 1
ATOM 625 C C . GLU A 1 79 ? 11.858 8.083 10.107 1.00 94.94 79 GLU A C 1
ATOM 627 O O . GLU A 1 79 ? 11.488 9.120 10.644 1.00 94.94 79 GLU A O 1
ATOM 632 N N . LYS A 1 80 ? 11.731 7.890 8.786 1.00 94.81 80 LYS A N 1
ATOM 633 C CA . LYS A 1 80 ? 11.214 8.930 7.878 1.00 94.81 80 LYS A CA 1
ATOM 634 C C . LYS A 1 80 ? 9.756 9.316 8.140 1.00 94.81 80 LYS A C 1
ATOM 636 O O . LYS A 1 80 ? 9.399 10.465 7.919 1.00 94.81 80 LYS A O 1
ATOM 641 N N . LEU A 1 81 ? 8.910 8.371 8.553 1.00 92.81 81 LEU A N 1
ATOM 642 C CA . LEU A 1 81 ? 7.516 8.652 8.913 1.00 92.81 81 LEU A CA 1
ATOM 643 C C . LEU A 1 81 ? 7.420 9.478 10.199 1.00 92.81 81 LEU A C 1
ATOM 645 O O . LEU A 1 81 ? 6.583 10.364 10.273 1.00 92.81 81 LEU A O 1
ATOM 649 N N . LEU A 1 82 ? 8.280 9.207 11.184 1.00 89.62 82 LEU A N 1
ATOM 650 C CA . LEU A 1 82 ? 8.332 9.954 12.444 1.00 89.62 82 LEU A CA 1
ATOM 651 C C . LEU A 1 82 ? 9.012 11.325 12.298 1.00 89.62 82 LEU A C 1
ATOM 653 O O . LEU A 1 82 ? 8.742 12.222 13.088 1.00 89.62 82 LEU A O 1
ATOM 657 N N . GLU A 1 83 ? 9.902 11.487 11.316 1.00 90.81 83 GLU A N 1
ATOM 658 C CA . GLU A 1 83 ? 10.488 12.783 10.940 1.00 90.81 83 GLU A CA 1
ATOM 659 C C . GLU A 1 83 ? 9.509 13.682 10.169 1.00 90.81 83 GLU A C 1
ATOM 661 O O . GLU A 1 83 ? 9.731 14.888 10.063 1.00 90.81 83 GLU A O 1
ATOM 666 N N . ASP A 1 84 ? 8.450 13.110 9.594 1.00 86.00 84 ASP A N 1
ATOM 667 C CA . ASP A 1 84 ? 7.416 13.858 8.893 1.00 86.00 84 ASP A CA 1
ATOM 668 C C . ASP A 1 84 ? 6.485 14.514 9.929 1.00 86.00 84 ASP A C 1
ATOM 670 O O . ASP A 1 84 ? 5.715 13.838 10.608 1.00 86.00 84 ASP A O 1
ATOM 674 N N . ASP A 1 85 ? 6.515 15.849 10.020 1.00 80.50 85 ASP A N 1
ATOM 675 C CA . ASP A 1 85 ? 5.672 16.676 10.909 1.00 80.50 85 ASP A CA 1
ATOM 676 C C . ASP A 1 85 ? 4.150 16.531 10.647 1.00 80.50 85 ASP A C 1
ATOM 678 O O . ASP A 1 85 ? 3.334 17.306 11.144 1.00 80.50 85 ASP A O 1
ATOM 682 N N . THR A 1 86 ? 3.722 15.581 9.814 1.00 80.75 86 THR A N 1
ATOM 683 C CA . THR A 1 86 ? 2.307 15.285 9.578 1.00 80.75 86 THR A CA 1
ATOM 684 C C . THR A 1 86 ? 1.633 14.535 10.723 1.00 80.75 86 THR A C 1
ATOM 686 O O . THR A 1 86 ? 0.403 14.438 10.707 1.00 80.75 86 THR A O 1
ATOM 689 N N . TRP A 1 87 ? 2.396 13.979 11.668 1.00 83.44 87 TRP A N 1
ATOM 690 C CA . TRP A 1 87 ? 1.880 13.178 12.776 1.00 83.44 87 TRP A CA 1
ATOM 691 C C . TRP A 1 87 ? 1.873 14.008 14.064 1.00 83.44 87 TRP A C 1
ATOM 693 O O . TRP A 1 87 ? 2.898 14.141 14.726 1.00 83.44 87 TRP A O 1
ATOM 703 N N . ASP A 1 88 ? 0.708 14.546 14.436 1.00 84.75 88 ASP A N 1
ATOM 704 C CA . ASP A 1 88 ? 0.545 15.207 15.740 1.00 84.75 88 ASP A CA 1
ATOM 705 C C . ASP A 1 88 ? 0.581 14.182 16.893 1.00 84.75 88 ASP A C 1
ATOM 707 O O . ASP A 1 88 ? 1.094 14.464 17.976 1.00 84.75 88 ASP A O 1
ATOM 711 N N . GLU A 1 89 ? 0.059 12.974 16.649 1.00 89.56 89 GLU A N 1
ATOM 712 C CA . GLU A 1 89 ? -0.023 11.868 17.606 1.00 89.56 89 GLU A CA 1
ATOM 713 C C . GLU A 1 89 ? 0.330 10.536 16.924 1.00 89.56 89 GLU A C 1
ATOM 715 O O . GLU A 1 89 ? 0.057 10.327 15.737 1.00 89.56 89 GLU A O 1
ATOM 720 N N . CYS A 1 90 ? 0.939 9.616 17.676 1.00 91.00 90 CYS A N 1
ATOM 721 C CA . CYS A 1 90 ? 1.303 8.293 17.175 1.00 91.00 90 CYS A CA 1
ATOM 722 C C . CYS A 1 90 ? 0.092 7.347 17.272 1.00 91.00 90 CYS A C 1
ATOM 724 O O . CYS A 1 90 ? -0.531 7.278 18.334 1.00 91.00 90 CYS A O 1
ATOM 726 N N . PRO A 1 91 ? -0.288 6.624 16.203 1.00 93.44 91 PRO A N 1
ATOM 727 C CA . PRO A 1 91 ? -1.387 5.670 16.286 1.00 93.44 91 PRO A CA 1
ATOM 728 C C . PRO A 1 91 ? -1.012 4.468 17.166 1.00 93.44 91 PRO A C 1
ATOM 730 O O . PRO A 1 91 ? 0.163 4.178 17.373 1.00 93.44 91 PRO A O 1
ATOM 733 N N . THR A 1 92 ? -2.020 3.731 17.641 1.00 92.44 92 THR A N 1
ATOM 734 C CA . THR A 1 92 ? -1.818 2.524 18.464 1.00 92.44 92 THR A CA 1
ATOM 735 C C . THR A 1 92 ? -0.875 1.500 17.818 1.00 92.44 92 THR A C 1
ATOM 737 O O . THR A 1 92 ? -0.854 1.340 16.591 1.00 92.44 92 THR A O 1
ATOM 740 N N . ASP A 1 93 ? -0.179 0.720 18.652 1.00 91.56 93 ASP A N 1
ATOM 741 C CA . ASP A 1 93 ? 0.750 -0.338 18.223 1.00 91.56 93 ASP A CA 1
ATOM 742 C C . ASP A 1 93 ? 0.131 -1.296 17.198 1.00 91.56 93 ASP A C 1
ATOM 744 O O . ASP A 1 93 ? 0.762 -1.647 16.206 1.00 91.56 93 ASP A O 1
ATOM 748 N N . ALA A 1 94 ? -1.145 -1.661 17.366 1.00 91.19 94 ALA A N 1
ATOM 749 C CA . ALA A 1 94 ? -1.844 -2.542 16.432 1.00 91.19 94 ALA A CA 1
ATOM 750 C C . ALA A 1 94 ? -1.947 -1.953 15.012 1.00 91.19 94 ALA A C 1
ATOM 752 O O . ALA A 1 94 ? -1.888 -2.682 14.018 1.00 91.19 94 ALA A O 1
ATOM 753 N N . ILE A 1 95 ? -2.115 -0.633 14.896 1.00 94.44 95 ILE A N 1
ATOM 754 C CA . ILE A 1 95 ? -2.155 0.064 13.607 1.00 94.44 95 ILE A CA 1
ATOM 755 C C . ILE A 1 95 ? -0.740 0.192 13.038 1.00 94.44 95 ILE A C 1
ATOM 757 O O . ILE A 1 95 ? -0.543 -0.087 11.853 1.00 94.44 95 ILE A O 1
ATOM 761 N N . LEU A 1 96 ? 0.243 0.555 13.867 1.00 94.31 96 LEU A N 1
ATOM 762 C CA . LEU A 1 96 ? 1.648 0.642 13.459 1.00 94.31 96 LEU A CA 1
ATOM 763 C C . LEU A 1 96 ? 2.175 -0.698 12.943 1.00 94.31 96 LEU A C 1
ATOM 765 O O . LEU A 1 96 ? 2.773 -0.750 11.868 1.00 94.31 96 LEU A O 1
ATOM 769 N N . ASP A 1 97 ? 1.887 -1.790 13.645 1.00 94.38 97 ASP A N 1
ATOM 770 C CA . ASP A 1 97 ? 2.262 -3.142 13.239 1.00 94.38 97 ASP A CA 1
ATOM 771 C C . ASP A 1 97 ? 1.673 -3.498 11.873 1.00 94.38 97 ASP A C 1
ATOM 773 O O . ASP A 1 97 ? 2.370 -4.050 11.016 1.00 94.38 97 ASP A O 1
ATOM 777 N N . ASN A 1 98 ? 0.410 -3.140 11.621 1.00 95.38 98 ASN A N 1
ATOM 778 C CA . ASN A 1 98 ? -0.209 -3.334 10.311 1.00 95.38 98 ASN A CA 1
ATOM 779 C C . ASN A 1 98 ? 0.493 -2.502 9.232 1.00 95.38 98 ASN A C 1
ATOM 781 O O . ASN A 1 98 ? 0.843 -3.043 8.182 1.00 95.38 98 ASN A O 1
ATOM 785 N N . ILE A 1 99 ? 0.771 -1.222 9.492 1.00 96.50 99 ILE A N 1
ATOM 786 C CA . ILE A 1 99 ? 1.493 -0.344 8.558 1.00 96.50 99 ILE A CA 1
ATOM 787 C C . ILE A 1 99 ? 2.878 -0.919 8.223 1.00 96.50 99 ILE A C 1
ATOM 789 O O . ILE A 1 99 ? 3.242 -1.017 7.045 1.00 96.50 99 ILE A O 1
ATOM 793 N N . ILE A 1 100 ? 3.635 -1.359 9.232 1.00 96.88 100 ILE A N 1
ATOM 794 C CA . ILE A 1 100 ? 4.966 -1.959 9.070 1.00 96.88 100 ILE A CA 1
ATOM 795 C C . ILE A 1 100 ? 4.873 -3.255 8.263 1.00 96.88 100 ILE A C 1
ATOM 797 O O . ILE A 1 100 ? 5.640 -3.461 7.316 1.00 96.88 100 ILE A O 1
ATOM 801 N N . ASN A 1 101 ? 3.930 -4.134 8.604 1.00 97.19 101 ASN A N 1
ATOM 802 C CA . ASN A 1 101 ? 3.760 -5.420 7.934 1.00 97.19 101 ASN A CA 1
ATOM 803 C C . ASN A 1 101 ? 3.371 -5.253 6.462 1.00 97.19 101 ASN A C 1
ATOM 805 O O . ASN A 1 101 ? 3.904 -5.965 5.608 1.00 97.19 101 ASN A O 1
ATOM 809 N N . ILE A 1 102 ? 2.502 -4.297 6.148 1.00 97.31 102 ILE A N 1
ATOM 810 C CA . ILE A 1 102 ? 2.062 -4.007 4.779 1.00 97.31 102 ILE A CA 1
ATOM 811 C C . ILE A 1 102 ? 3.197 -3.391 3.973 1.00 97.31 102 ILE A C 1
ATOM 813 O O . ILE A 1 102 ? 3.490 -3.857 2.872 1.00 97.31 102 ILE A O 1
ATOM 817 N N . SER A 1 103 ? 3.901 -2.416 4.547 1.00 97.81 103 SER A N 1
ATOM 818 C CA . SER A 1 103 ? 5.074 -1.799 3.921 1.00 97.81 103 SER A CA 1
ATOM 819 C C . SER A 1 103 ? 6.144 -2.839 3.594 1.00 97.81 103 SER A C 1
ATOM 821 O O . SER A 1 103 ? 6.691 -2.854 2.490 1.00 97.81 103 SER A O 1
ATOM 823 N N . ARG A 1 104 ? 6.383 -3.780 4.517 1.00 97.25 104 ARG A N 1
ATOM 824 C CA . ARG A 1 104 ? 7.292 -4.913 4.314 1.00 97.25 104 ARG A CA 1
ATOM 825 C C . ARG A 1 104 ? 6.819 -5.843 3.197 1.00 97.25 104 ARG A C 1
ATOM 827 O O . ARG A 1 104 ? 7.627 -6.245 2.367 1.00 97.25 104 ARG A O 1
ATOM 834 N N . GLN A 1 105 ? 5.534 -6.204 3.164 1.00 97.38 105 GLN A N 1
ATOM 835 C CA . GLN A 1 105 ? 4.972 -7.066 2.115 1.00 97.38 105 GLN A CA 1
ATOM 836 C C . GLN A 1 105 ? 5.086 -6.419 0.731 1.00 97.38 105 GLN A C 1
ATOM 838 O O . GLN A 1 105 ? 5.499 -7.081 -0.221 1.00 97.38 105 GLN A O 1
ATOM 843 N N . LEU A 1 106 ? 4.771 -5.126 0.628 1.00 97.56 106 LEU A N 1
ATOM 844 C CA . LEU A 1 106 ? 4.878 -4.368 -0.615 1.00 97.56 106 LEU A CA 1
ATOM 845 C C . LEU A 1 106 ? 6.331 -4.286 -1.090 1.00 97.56 106 LEU A C 1
ATOM 847 O O . LEU A 1 106 ? 6.607 -4.624 -2.238 1.00 97.56 106 LEU A O 1
ATOM 851 N N . TYR A 1 107 ? 7.265 -3.953 -0.198 1.00 96.38 107 TYR A N 1
ATOM 852 C CA . TYR A 1 107 ? 8.694 -3.939 -0.513 1.00 96.38 107 TYR A CA 1
ATOM 853 C C . TYR A 1 107 ? 9.206 -5.307 -0.984 1.00 96.38 107 TYR A C 1
ATOM 855 O O . TYR A 1 107 ? 9.829 -5.412 -2.041 1.00 96.38 107 TYR A O 1
ATOM 863 N N . ARG A 1 108 ? 8.868 -6.384 -0.262 1.00 95.12 108 ARG A N 1
ATOM 864 C CA . ARG A 1 108 ? 9.219 -7.760 -0.649 1.00 95.12 108 ARG A CA 1
ATOM 865 C C . ARG A 1 108 ? 8.672 -8.137 -2.020 1.00 95.12 108 ARG A C 1
ATOM 867 O O . ARG A 1 108 ? 9.365 -8.796 -2.791 1.00 95.12 108 ARG A O 1
ATOM 874 N N . SER A 1 109 ? 7.449 -7.713 -2.339 1.00 94.94 109 SER A N 1
ATOM 875 C CA . SER A 1 109 ? 6.809 -8.029 -3.621 1.00 94.94 109 SER A CA 1
ATOM 876 C C . SER A 1 109 ? 7.533 -7.421 -4.829 1.00 94.94 109 SER A C 1
ATOM 878 O O . SER A 1 109 ? 7.439 -7.961 -5.933 1.00 94.94 109 SER A O 1
ATOM 880 N N . GLU A 1 110 ? 8.332 -6.367 -4.620 1.00 92.88 110 GLU A N 1
ATOM 881 C CA . GLU A 1 110 ? 9.170 -5.778 -5.669 1.00 92.88 110 GLU A CA 1
ATOM 882 C C . GLU A 1 110 ? 10.387 -6.630 -6.029 1.00 92.88 110 GLU A C 1
ATOM 884 O O . GLU A 1 110 ? 10.983 -6.411 -7.089 1.00 92.88 110 GLU A O 1
ATOM 889 N N . ASN A 1 111 ? 10.730 -7.615 -5.187 1.00 89.44 111 ASN A N 1
ATOM 890 C CA . ASN A 1 111 ? 11.777 -8.604 -5.434 1.00 89.44 111 ASN A CA 1
ATOM 891 C C . ASN A 1 111 ? 13.140 -7.983 -5.804 1.00 89.44 111 ASN A C 1
ATOM 893 O O . ASN A 1 111 ? 13.895 -8.538 -6.600 1.00 89.44 111 ASN A O 1
ATOM 897 N N . LEU A 1 112 ? 13.466 -6.823 -5.223 1.00 87.00 112 LEU A N 1
ATOM 898 C CA . LEU A 1 112 ? 14.651 -6.033 -5.588 1.00 87.00 112 LEU A CA 1
ATOM 899 C C . LEU A 1 112 ? 15.973 -6.760 -5.312 1.00 87.00 112 LEU A C 1
ATOM 901 O O . LEU A 1 112 ? 16.938 -6.587 -6.049 1.00 87.00 112 LEU A O 1
ATOM 905 N N . ALA A 1 113 ? 16.000 -7.594 -4.270 1.00 77.44 113 ALA A N 1
ATOM 906 C CA . ALA A 1 113 ? 17.180 -8.339 -3.844 1.00 77.44 113 ALA A CA 1
ATOM 907 C C . ALA A 1 113 ? 17.295 -9.745 -4.468 1.00 77.44 113 ALA A C 1
ATOM 909 O O . ALA A 1 113 ? 18.212 -10.487 -4.115 1.00 77.44 113 ALA A O 1
ATOM 910 N N . LEU A 1 114 ? 16.382 -10.154 -5.363 1.00 76.00 114 LEU A N 1
ATOM 911 C CA . LEU A 1 114 ? 16.476 -11.480 -5.979 1.00 76.00 114 LEU A CA 1
ATOM 912 C C . LEU A 1 114 ? 17.682 -11.551 -6.912 1.00 76.00 114 LEU A C 1
ATOM 914 O O . LEU A 1 114 ? 17.780 -10.802 -7.882 1.00 76.00 114 LEU A O 1
ATOM 918 N N . THR A 1 115 ? 18.576 -12.504 -6.662 1.00 75.31 115 THR A N 1
ATOM 919 C CA . THR A 1 115 ? 19.643 -12.814 -7.610 1.00 75.31 115 THR A CA 1
ATOM 920 C C . THR A 1 115 ? 19.020 -13.420 -8.869 1.00 75.31 115 THR A C 1
ATOM 922 O O . THR A 1 115 ? 18.257 -14.387 -8.754 1.00 75.31 115 THR A O 1
ATOM 925 N N . PRO A 1 116 ? 19.315 -12.891 -10.067 1.00 73.44 116 PRO A N 1
ATOM 926 C CA . PRO A 1 116 ? 18.796 -13.471 -11.293 1.00 73.44 116 PRO A CA 1
ATOM 927 C C . PRO A 1 116 ? 19.247 -14.935 -11.432 1.00 73.44 116 PRO A C 1
ATOM 929 O O . PRO A 1 116 ? 20.401 -15.289 -11.160 1.00 73.44 116 PRO A O 1
ATOM 932 N N . ILE A 1 117 ? 18.311 -15.802 -11.824 1.00 77.81 117 ILE A N 1
ATOM 933 C CA . ILE A 1 117 ? 18.558 -17.227 -12.088 1.00 77.81 117 ILE A CA 1
ATOM 934 C C . ILE A 1 117 ? 19.417 -17.407 -13.345 1.00 77.81 117 ILE A C 1
ATOM 936 O O . ILE A 1 117 ? 19.432 -16.538 -14.204 1.00 77.81 117 ILE A O 1
ATOM 940 N N . LEU A 1 118 ? 20.135 -18.528 -13.475 1.00 72.69 118 LEU A N 1
ATOM 941 C CA . LEU A 1 118 ? 20.967 -18.795 -14.658 1.00 72.69 118 LEU A CA 1
ATOM 942 C C . LEU A 1 118 ? 20.178 -18.651 -15.968 1.00 72.69 118 LEU A C 1
ATOM 944 O O . LEU A 1 118 ? 19.030 -19.088 -16.066 1.00 72.69 118 LEU A O 1
ATOM 948 N N . ALA A 1 119 ? 20.833 -18.061 -16.971 1.00 74.12 119 ALA A N 1
ATOM 949 C CA . ALA A 1 119 ? 20.212 -17.734 -18.246 1.00 74.12 119 ALA A CA 1
ATOM 950 C C . ALA A 1 119 ? 19.611 -18.982 -18.930 1.00 74.12 119 ALA A C 1
ATOM 952 O O . ALA A 1 119 ? 20.274 -20.023 -19.010 1.00 74.12 119 ALA A O 1
ATOM 953 N N . PRO A 1 120 ? 18.371 -18.893 -19.447 1.00 76.81 120 PRO A N 1
ATOM 954 C CA . PRO A 1 120 ? 17.788 -19.945 -20.268 1.00 76.81 120 PRO A CA 1
ATOM 955 C C . PRO A 1 120 ? 18.555 -20.084 -21.592 1.00 76.81 120 PRO A C 1
ATOM 957 O O . PRO A 1 120 ? 19.323 -19.210 -21.993 1.00 76.81 120 PRO A O 1
ATOM 960 N N . ARG A 1 121 ? 18.341 -21.205 -22.290 1.00 75.19 121 ARG A N 1
ATOM 961 C CA . ARG A 1 121 ? 19.011 -21.506 -23.564 1.00 75.19 121 ARG A CA 1
ATOM 962 C C . ARG A 1 121 ? 18.767 -20.397 -24.597 1.00 75.19 121 ARG A C 1
ATOM 964 O O . ARG A 1 121 ? 17.622 -19.983 -24.797 1.00 75.19 121 ARG A O 1
ATOM 971 N N . GLU A 1 122 ? 19.840 -19.992 -25.273 1.00 76.31 122 GLU A N 1
ATOM 972 C CA . GLU A 1 122 ? 19.821 -18.935 -26.288 1.00 76.31 122 GLU A CA 1
ATOM 973 C C . GLU A 1 122 ? 18.814 -19.214 -27.417 1.00 76.31 122 GLU A C 1
ATOM 975 O O . GLU A 1 122 ? 18.629 -20.358 -27.848 1.00 76.31 122 GLU A O 1
ATOM 980 N N . GLY A 1 123 ? 18.169 -18.155 -27.906 1.00 78.38 123 GLY A N 1
ATOM 981 C CA . GLY A 1 123 ? 17.227 -18.174 -29.025 1.00 78.38 123 GLY A CA 1
ATOM 982 C C . GLY A 1 123 ? 15.803 -18.609 -28.667 1.00 78.38 123 GLY A C 1
ATOM 983 O O . GLY A 1 123 ? 15.003 -18.867 -29.566 1.00 78.38 123 GLY A O 1
ATOM 984 N N . THR A 1 124 ? 15.466 -18.712 -27.380 1.00 86.25 124 THR A N 1
ATOM 985 C CA . THR A 1 124 ? 14.124 -19.107 -26.922 1.00 86.25 124 THR A CA 1
ATOM 986 C C . THR A 1 124 ? 13.268 -17.898 -26.527 1.00 86.25 124 THR A C 1
ATOM 988 O O . THR A 1 124 ? 13.784 -16.841 -26.170 1.00 86.25 124 THR A O 1
ATOM 991 N N . LEU A 1 125 ? 11.936 -18.053 -26.538 1.00 85.25 125 LEU A N 1
ATOM 992 C CA . LEU A 1 125 ? 11.008 -17.039 -26.006 1.00 85.25 125 LEU A CA 1
ATOM 993 C C . LEU A 1 125 ? 11.297 -16.714 -24.530 1.00 85.25 125 LEU A C 1
ATOM 995 O O . LEU A 1 125 ? 11.115 -15.580 -24.091 1.00 85.25 125 LEU A O 1
ATOM 999 N N . GLU A 1 126 ? 11.770 -17.706 -23.776 1.00 83.12 126 GLU A N 1
ATOM 1000 C CA . GLU A 1 126 ? 12.147 -17.533 -22.376 1.00 83.12 126 GLU A CA 1
ATOM 1001 C C . GLU A 1 126 ? 13.402 -16.668 -22.219 1.00 83.12 126 GLU A C 1
ATOM 1003 O O . GLU A 1 126 ? 13.469 -15.886 -21.276 1.00 83.12 126 GLU A O 1
ATOM 1008 N N . GLU A 1 127 ? 14.352 -16.709 -23.162 1.00 84.25 127 GLU A N 1
ATOM 1009 C CA . GLU A 1 127 ? 15.485 -15.773 -23.161 1.00 84.25 127 GLU A CA 1
ATOM 1010 C C . GLU A 1 127 ? 15.015 -14.327 -23.328 1.00 84.25 127 GLU A C 1
ATOM 1012 O O . GLU A 1 127 ? 15.484 -13.449 -22.612 1.00 84.25 127 GLU A O 1
ATOM 1017 N N . ALA A 1 128 ? 14.052 -14.068 -24.218 1.00 83.50 128 ALA A N 1
ATOM 1018 C CA . ALA A 1 128 ? 13.517 -12.720 -24.400 1.00 83.50 128 ALA A CA 1
ATOM 1019 C C . ALA A 1 128 ? 12.866 -12.188 -23.109 1.00 83.50 128 ALA A C 1
ATOM 1021 O O . ALA A 1 128 ? 13.197 -11.094 -22.657 1.00 83.50 128 ALA A O 1
ATOM 1022 N N . ARG A 1 129 ? 12.018 -12.997 -22.457 1.00 83.88 129 ARG A N 1
ATOM 1023 C CA . ARG A 1 129 ? 11.400 -12.645 -21.163 1.00 83.88 129 ARG A CA 1
ATOM 1024 C C . ARG A 1 129 ? 12.436 -12.430 -20.065 1.00 83.88 129 ARG A C 1
ATOM 1026 O O . ARG A 1 129 ? 12.314 -11.501 -19.271 1.00 83.88 129 ARG A O 1
ATOM 1033 N N . TYR A 1 130 ? 13.446 -13.291 -20.024 1.00 85.69 130 TYR A N 1
ATOM 1034 C CA . TYR A 1 130 ? 14.537 -13.193 -19.070 1.00 85.69 130 TYR A CA 1
ATOM 1035 C C . TYR A 1 130 ? 15.366 -11.920 -19.289 1.00 85.69 130 TYR A C 1
ATOM 1037 O O . TYR A 1 130 ? 15.694 -11.225 -18.331 1.00 85.69 130 TYR A O 1
ATOM 1045 N N . ARG A 1 131 ? 15.633 -11.539 -20.545 1.00 84.50 131 ARG A N 1
ATOM 1046 C CA . ARG A 1 131 ? 16.294 -10.267 -20.871 1.00 84.50 131 ARG A CA 1
ATOM 1047 C C . ARG A 1 131 ? 15.463 -9.069 -20.434 1.00 84.50 131 ARG A C 1
ATOM 1049 O O . ARG A 1 131 ? 16.032 -8.154 -19.852 1.00 84.50 131 ARG A O 1
ATOM 1056 N N . ASP A 1 132 ? 14.146 -9.084 -20.628 1.00 85.00 132 ASP A N 1
ATOM 1057 C CA . ASP A 1 132 ? 13.274 -8.006 -20.141 1.00 85.00 132 ASP A CA 1
ATOM 1058 C C . ASP A 1 132 ? 13.321 -7.883 -18.608 1.00 85.00 132 ASP A C 1
ATOM 1060 O O . ASP A 1 132 ? 13.355 -6.776 -18.066 1.00 85.00 132 ASP A O 1
ATOM 1064 N N . GLN A 1 133 ? 13.365 -9.009 -17.887 1.00 83.06 133 GLN A N 1
ATOM 1065 C CA . GLN A 1 133 ? 13.545 -9.016 -16.431 1.00 83.06 133 GLN A CA 1
ATOM 1066 C C . GLN A 1 133 ? 14.899 -8.425 -16.024 1.00 83.06 133 GLN A C 1
ATOM 1068 O O . GLN A 1 133 ? 14.939 -7.553 -15.155 1.00 83.06 133 GLN A O 1
ATOM 1073 N N . LEU A 1 134 ? 15.985 -8.835 -16.687 1.00 84.31 134 LEU A N 1
ATOM 1074 C CA . LEU A 1 134 ? 17.326 -8.314 -16.426 1.00 84.31 134 LEU A CA 1
ATOM 1075 C C . LEU A 1 134 ? 17.461 -6.828 -16.757 1.00 84.31 134 LEU A C 1
ATOM 1077 O O . LEU A 1 134 ? 18.123 -6.110 -16.018 1.00 84.31 134 LEU A O 1
ATOM 1081 N N . ILE A 1 135 ? 16.832 -6.346 -17.831 1.00 84.69 135 ILE A N 1
ATOM 1082 C CA . ILE A 1 135 ? 16.821 -4.919 -18.175 1.00 84.69 135 ILE A CA 1
ATOM 1083 C C . ILE A 1 135 ? 16.154 -4.133 -17.050 1.00 84.69 135 ILE A C 1
ATOM 1085 O O . ILE A 1 135 ? 16.757 -3.199 -16.531 1.00 84.69 135 ILE A O 1
ATOM 1089 N N . ASN A 1 136 ? 14.963 -4.551 -16.608 1.00 81.88 136 ASN A N 1
ATOM 1090 C CA . ASN A 1 136 ? 14.268 -3.890 -15.502 1.00 81.88 136 ASN A CA 1
ATOM 1091 C C . ASN A 1 136 ? 15.101 -3.911 -14.211 1.00 81.88 136 ASN A C 1
ATOM 1093 O O . ASN A 1 136 ? 15.193 -2.900 -13.516 1.00 81.88 136 ASN A O 1
ATOM 1097 N N . GLN A 1 137 ? 15.738 -5.041 -13.898 1.00 84.06 137 GLN A N 1
ATOM 1098 C CA . GLN A 1 137 ? 16.594 -5.167 -12.721 1.00 84.06 137 GLN A CA 1
ATOM 1099 C C . GLN A 1 137 ? 17.845 -4.287 -12.825 1.00 84.06 137 GLN A C 1
ATOM 1101 O O . GLN A 1 137 ? 18.167 -3.578 -11.879 1.00 84.06 137 GLN A O 1
ATOM 1106 N N . SER A 1 138 ? 18.505 -4.259 -13.982 1.00 82.88 138 SER A N 1
ATOM 1107 C CA . SER A 1 138 ? 19.679 -3.422 -14.245 1.00 82.88 138 SER A CA 1
ATOM 1108 C C . SER A 1 138 ? 19.339 -1.929 -14.204 1.00 82.88 138 SER A C 1
ATOM 1110 O O . SER A 1 138 ? 20.084 -1.136 -13.625 1.00 82.88 138 SER A O 1
ATOM 1112 N N . THR A 1 139 ? 18.182 -1.528 -14.741 1.00 81.44 139 THR A N 1
ATOM 1113 C CA . THR A 1 139 ? 17.690 -0.147 -14.632 1.00 81.44 139 THR A CA 1
ATOM 1114 C C . THR A 1 139 ? 17.488 0.245 -13.169 1.00 81.44 139 THR A C 1
ATOM 1116 O O . THR A 1 139 ? 17.948 1.307 -12.755 1.00 81.44 139 THR A O 1
ATOM 1119 N N . ARG A 1 140 ? 16.891 -0.634 -12.355 1.00 83.75 140 ARG A N 1
ATOM 1120 C CA . ARG A 1 140 ? 16.736 -0.412 -10.907 1.00 83.75 140 ARG A CA 1
ATOM 1121 C C . ARG A 1 140 ? 18.085 -0.390 -10.174 1.00 83.75 140 ARG A C 1
ATOM 1123 O O . ARG A 1 140 ? 18.270 0.415 -9.266 1.00 83.75 140 ARG A O 1
ATOM 1130 N N . ALA A 1 141 ? 19.036 -1.222 -10.598 1.00 83.31 141 ALA A N 1
ATOM 1131 C CA . ALA A 1 141 ? 20.379 -1.301 -10.028 1.00 83.31 141 ALA A CA 1
ATOM 1132 C C . ALA A 1 141 ? 21.262 -0.089 -10.352 1.00 83.31 141 ALA A C 1
ATOM 1134 O O . ALA A 1 141 ? 22.209 0.194 -9.625 1.00 83.31 141 ALA A O 1
ATOM 1135 N N . THR A 1 142 ? 20.939 0.663 -11.407 1.00 85.12 142 THR A N 1
ATOM 1136 C CA . THR A 1 142 ? 21.711 1.850 -11.805 1.00 85.12 142 THR A CA 1
ATOM 1137 C C . THR A 1 142 ? 21.632 2.963 -10.752 1.00 85.12 142 THR A C 1
ATOM 1139 O O . THR A 1 142 ? 22.590 3.714 -10.580 1.00 85.12 142 THR A O 1
ATOM 1142 N N . ASN A 1 143 ? 20.513 3.078 -10.026 1.00 87.12 143 ASN A N 1
ATOM 1143 C CA . ASN A 1 143 ? 20.354 4.055 -8.947 1.00 87.12 143 ASN A CA 1
ATOM 1144 C C . ASN A 1 143 ? 19.484 3.497 -7.800 1.00 87.12 143 ASN A C 1
ATOM 1146 O O . ASN A 1 143 ? 18.308 3.854 -7.684 1.00 87.12 143 ASN A O 1
ATOM 1150 N N . PRO A 1 144 ? 20.043 2.623 -6.942 1.00 89.44 144 PRO A N 1
ATOM 1151 C CA . PRO A 1 144 ? 19.272 1.927 -5.916 1.00 89.44 144 PRO A CA 1
ATOM 1152 C C . PRO A 1 144 ? 18.706 2.884 -4.863 1.00 89.44 144 PRO A C 1
ATOM 1154 O O . PRO A 1 144 ? 17.582 2.690 -4.412 1.00 89.44 144 PRO A O 1
ATOM 1157 N N . LEU A 1 145 ? 19.440 3.946 -4.512 1.00 91.44 145 LEU A N 1
ATOM 1158 C CA . LEU A 1 145 ? 18.989 4.935 -3.529 1.00 91.44 145 LEU A CA 1
ATOM 1159 C C . LEU A 1 145 ? 17.740 5.677 -4.013 1.00 91.44 145 LEU A C 1
ATOM 1161 O O . LEU A 1 145 ? 16.755 5.729 -3.285 1.00 91.44 145 LEU A O 1
ATOM 1165 N N . ALA A 1 146 ? 17.729 6.148 -5.265 1.00 93.12 146 ALA A N 1
ATOM 1166 C CA . ALA A 1 146 ? 16.553 6.815 -5.823 1.00 93.12 146 ALA A CA 1
ATOM 1167 C C . ALA A 1 146 ? 15.332 5.885 -5.907 1.00 93.12 146 ALA A C 1
ATOM 1169 O O . ALA A 1 146 ? 14.207 6.330 -5.700 1.00 93.12 146 ALA A O 1
ATOM 1170 N N . ILE A 1 147 ? 15.541 4.592 -6.183 1.00 94.12 147 ILE A N 1
ATOM 1171 C CA . ILE A 1 147 ? 14.461 3.595 -6.174 1.00 94.12 147 ILE A CA 1
ATOM 1172 C C . ILE A 1 147 ? 13.898 3.409 -4.764 1.00 94.12 147 ILE A C 1
ATOM 1174 O O . ILE A 1 147 ? 12.680 3.411 -4.594 1.00 94.12 147 ILE A O 1
ATOM 1178 N N . ILE A 1 148 ? 14.759 3.278 -3.752 1.00 94.81 148 ILE A N 1
ATOM 1179 C CA . ILE A 1 148 ? 14.319 3.153 -2.358 1.00 94.81 148 ILE A CA 1
ATOM 1180 C C . ILE A 1 148 ? 13.579 4.408 -1.900 1.00 94.81 148 ILE A C 1
ATOM 1182 O O . ILE A 1 148 ? 12.497 4.284 -1.329 1.00 94.81 148 ILE A O 1
ATOM 1186 N N . ASP A 1 149 ? 14.093 5.598 -2.206 1.00 95.81 149 ASP A N 1
ATOM 1187 C CA . ASP A 1 149 ? 13.421 6.857 -1.882 1.00 95.81 149 ASP A CA 1
ATOM 1188 C C . ASP A 1 149 ? 12.057 6.968 -2.575 1.00 95.81 149 ASP A C 1
ATOM 1190 O O . ASP A 1 149 ? 11.086 7.427 -1.970 1.00 95.81 149 ASP A O 1
ATOM 1194 N N . LEU A 1 150 ? 11.940 6.497 -3.819 1.00 96.69 150 LEU A N 1
ATOM 1195 C CA . LEU A 1 150 ? 10.677 6.488 -4.554 1.00 96.69 150 LEU A CA 1
ATOM 1196 C C . LEU A 1 150 ? 9.653 5.518 -3.936 1.00 96.69 150 LEU A C 1
ATOM 1198 O O . LEU A 1 150 ? 8.477 5.861 -3.806 1.00 96.69 150 LEU A O 1
ATOM 1202 N N . ILE A 1 151 ? 10.088 4.331 -3.503 1.00 97.19 151 ILE A N 1
ATOM 1203 C CA . ILE A 1 151 ? 9.237 3.383 -2.765 1.00 97.19 151 ILE A CA 1
ATOM 1204 C C . ILE A 1 151 ? 8.787 4.009 -1.444 1.00 97.19 151 ILE A C 1
ATOM 1206 O O . ILE A 1 151 ? 7.591 4.038 -1.162 1.00 97.19 151 ILE A O 1
ATOM 1210 N N . GLN A 1 152 ? 9.726 4.525 -0.648 1.00 97.19 152 GLN A N 1
ATOM 1211 C CA . GLN A 1 152 ? 9.431 5.095 0.665 1.00 97.19 152 GLN A CA 1
ATOM 1212 C C . GLN A 1 152 ? 8.490 6.294 0.556 1.00 97.19 152 GLN A C 1
ATOM 1214 O O . GLN A 1 152 ? 7.467 6.306 1.224 1.00 97.19 152 GLN A O 1
ATOM 1219 N N . SER A 1 153 ? 8.767 7.252 -0.330 1.00 97.19 153 SER A N 1
ATOM 1220 C CA . SER A 1 153 ? 7.894 8.417 -0.541 1.00 97.19 153 SER A CA 1
ATOM 1221 C C . SER A 1 153 ? 6.484 8.031 -0.998 1.00 97.19 153 SER A C 1
ATOM 1223 O O . SER A 1 153 ? 5.512 8.635 -0.551 1.00 97.19 153 SER A O 1
ATOM 1225 N N . THR A 1 154 ? 6.347 6.988 -1.824 1.00 98.31 154 THR A N 1
ATOM 1226 C CA . THR A 1 154 ? 5.033 6.465 -2.235 1.00 98.31 154 THR A CA 1
ATOM 1227 C C . THR A 1 154 ? 4.271 5.872 -1.051 1.00 98.31 154 THR A C 1
ATOM 1229 O O . THR A 1 154 ? 3.088 6.168 -0.869 1.00 98.31 154 THR A O 1
ATOM 1232 N N . LEU A 1 155 ? 4.942 5.051 -0.236 1.00 98.00 155 LEU A N 1
ATOM 1233 C CA . LEU A 1 155 ? 4.339 4.456 0.957 1.00 98.00 155 LEU A CA 1
ATOM 1234 C C . LEU A 1 155 ? 3.961 5.531 1.976 1.00 98.00 155 LEU A C 1
ATOM 1236 O O . LEU A 1 155 ? 2.830 5.525 2.444 1.00 98.00 155 LEU A O 1
ATOM 1240 N N . ILE A 1 156 ? 4.854 6.485 2.252 1.00 97.31 156 ILE A N 1
ATOM 1241 C CA . ILE A 1 156 ? 4.605 7.614 3.157 1.00 97.31 156 ILE A CA 1
ATOM 1242 C C . ILE A 1 156 ? 3.389 8.414 2.689 1.00 97.31 156 ILE A C 1
ATOM 1244 O O . ILE A 1 156 ? 2.477 8.657 3.473 1.00 97.31 156 ILE A O 1
ATOM 1248 N N . ALA A 1 157 ? 3.306 8.746 1.397 1.00 97.31 157 ALA A N 1
ATOM 1249 C CA . ALA A 1 157 ? 2.156 9.462 0.852 1.00 97.31 157 ALA A CA 1
ATOM 1250 C C . ALA A 1 157 ? 0.835 8.699 1.068 1.00 97.31 157 ALA A C 1
ATOM 1252 O O . ALA A 1 157 ? -0.161 9.300 1.466 1.00 97.31 157 ALA A O 1
ATOM 1253 N N . SER A 1 158 ? 0.824 7.379 0.852 1.00 97.88 158 SER A N 1
ATOM 1254 C CA . SER A 1 158 ? -0.357 6.539 1.100 1.00 97.88 158 SER A CA 1
ATOM 1255 C C . SER A 1 158 ? -0.693 6.422 2.592 1.00 97.88 158 SER A C 1
ATOM 1257 O O . SER A 1 158 ? -1.868 6.455 2.956 1.00 97.88 158 SER A O 1
ATOM 1259 N N . ILE A 1 159 ? 0.314 6.259 3.451 1.00 97.00 159 ILE A N 1
ATOM 1260 C CA . ILE A 1 159 ? 0.155 6.081 4.899 1.00 97.00 159 ILE A CA 1
ATOM 1261 C C . ILE A 1 159 ? -0.338 7.377 5.543 1.00 97.00 159 ILE A C 1
ATOM 1263 O O . ILE A 1 159 ? -1.267 7.335 6.341 1.00 97.00 159 ILE A O 1
ATOM 1267 N N . ASN A 1 160 ? 0.192 8.534 5.147 1.00 96.00 160 ASN A N 1
ATOM 1268 C CA . ASN A 1 160 ? -0.238 9.823 5.685 1.00 96.00 160 ASN A CA 1
ATOM 1269 C C . ASN A 1 160 ? -1.702 10.127 5.352 1.00 96.00 160 ASN A C 1
ATOM 1271 O O . ASN A 1 160 ? -2.412 10.699 6.174 1.00 96.00 160 ASN A O 1
ATOM 1275 N N . VAL A 1 161 ? -2.181 9.731 4.167 1.00 96.62 161 VAL A N 1
ATOM 1276 C CA . VAL A 1 161 ? -3.612 9.822 3.830 1.00 96.62 161 VAL A CA 1
ATOM 1277 C C . VAL A 1 161 ? -4.443 8.954 4.776 1.00 96.62 161 VAL A C 1
ATOM 1279 O O . VAL A 1 161 ? -5.470 9.405 5.277 1.00 96.62 161 VAL A O 1
ATOM 1282 N N . PHE A 1 162 ? -3.989 7.729 5.044 1.00 96.69 162 PHE A N 1
ATOM 1283 C CA . PHE A 1 162 ? -4.671 6.805 5.944 1.00 96.69 162 PHE A CA 1
ATOM 1284 C C . PHE A 1 162 ? -4.704 7.313 7.392 1.00 96.69 162 PHE A C 1
ATOM 1286 O O . PHE A 1 162 ? -5.777 7.365 7.985 1.00 96.69 162 PHE A O 1
ATOM 1293 N N . ILE A 1 163 ? -3.565 7.756 7.932 1.00 95.31 163 ILE A N 1
ATOM 1294 C CA . ILE A 1 163 ? -3.445 8.255 9.310 1.00 95.31 163 ILE A CA 1
ATOM 1295 C C . ILE A 1 163 ? -4.316 9.490 9.533 1.00 95.31 163 ILE A C 1
ATOM 1297 O O . ILE A 1 163 ? -5.036 9.556 10.523 1.00 95.31 163 ILE A O 1
ATOM 1301 N N . LYS A 1 164 ? -4.348 10.426 8.576 1.00 94.94 164 LYS A N 1
ATOM 1302 C CA . LYS A 1 164 ? -5.211 11.619 8.648 1.00 94.94 164 LYS A CA 1
ATOM 1303 C C . LYS A 1 164 ? -6.706 11.301 8.689 1.00 94.94 164 LYS A C 1
ATOM 1305 O O . LYS A 1 164 ? -7.493 12.158 9.081 1.00 94.94 164 LYS A O 1
ATOM 1310 N N . ALA A 1 165 ? -7.107 10.112 8.245 1.00 95.75 165 ALA A N 1
ATOM 1311 C CA . ALA A 1 165 ? -8.494 9.668 8.277 1.00 95.75 165 ALA A CA 1
ATOM 1312 C C . ALA A 1 165 ? -8.846 8.871 9.543 1.00 95.75 165 ALA A C 1
ATOM 1314 O O . ALA A 1 165 ? -10.023 8.564 9.745 1.00 95.75 165 ALA A O 1
ATOM 1315 N N . LEU A 1 166 ? -7.859 8.521 10.377 1.00 95.19 166 LEU A N 1
ATOM 1316 C CA . LEU A 1 166 ? -8.093 7.766 11.600 1.00 95.19 166 LEU A CA 1
ATOM 1317 C C . LEU A 1 166 ? -8.903 8.594 12.612 1.00 95.19 166 LEU A C 1
ATOM 1319 O O . LEU A 1 166 ? -8.688 9.801 12.747 1.00 95.19 166 LEU A O 1
ATOM 1323 N N . PRO A 1 167 ? -9.833 7.965 13.349 1.00 93.31 167 PRO A N 1
ATOM 1324 C CA . PRO A 1 167 ? -10.529 8.638 14.437 1.00 93.31 167 PRO A CA 1
ATOM 1325 C C . PRO A 1 167 ? -9.578 8.892 15.622 1.00 93.31 167 PRO A C 1
ATOM 1327 O O . PRO A 1 167 ? -8.628 8.133 15.800 1.00 93.31 167 PRO A O 1
ATOM 1330 N N . PRO A 1 168 ? -9.875 9.858 16.512 1.00 91.44 168 PRO A N 1
ATOM 1331 C CA . PRO A 1 168 ? -9.053 10.135 17.700 1.00 91.44 168 PRO A CA 1
ATOM 1332 C C . PRO A 1 168 ? -8.797 8.905 18.587 1.00 91.44 168 PRO A C 1
ATOM 1334 O O . PRO A 1 168 ? -7.726 8.744 19.156 1.00 91.44 168 PRO A O 1
ATOM 1337 N N . ALA A 1 169 ? -9.759 7.980 18.647 1.00 90.38 169 ALA A N 1
ATOM 1338 C CA . ALA A 1 169 ? -9.626 6.739 19.407 1.00 90.38 169 ALA A CA 1
ATOM 1339 C C . ALA A 1 169 ? -8.506 5.810 18.891 1.00 90.38 169 ALA A C 1
ATOM 1341 O O . ALA A 1 169 ? -8.052 4.928 19.610 1.00 90.38 169 ALA A O 1
ATOM 1342 N N . ALA A 1 170 ? -8.036 5.997 17.656 1.00 92.31 170 ALA A N 1
ATOM 1343 C CA . ALA A 1 170 ? -6.917 5.247 17.092 1.00 92.31 170 ALA A CA 1
ATOM 1344 C C . ALA A 1 170 ? -5.543 5.676 17.641 1.00 92.31 170 ALA A C 1
ATOM 1346 O O . ALA A 1 170 ? -4.554 5.011 17.336 1.00 92.31 170 ALA A O 1
ATOM 1347 N N . PHE A 1 171 ? -5.485 6.760 18.419 1.00 92.44 171 PHE A N 1
ATOM 1348 C CA . PHE A 1 171 ? -4.265 7.341 18.996 1.00 92.44 171 PHE A CA 1
ATOM 1349 C C . PHE A 1 171 ? -4.203 7.183 20.524 1.00 92.44 171 PHE A C 1
ATOM 1351 O O . PHE A 1 171 ? -3.273 7.643 21.175 1.00 92.44 171 PHE A O 1
ATOM 1358 N N . THR A 1 172 ? -5.202 6.533 21.126 1.00 86.31 172 THR A N 1
ATOM 1359 C CA . THR A 1 172 ? -5.274 6.347 22.579 1.00 86.31 172 THR A CA 1
ATOM 1360 C C . THR A 1 172 ? -4.518 5.085 23.004 1.00 86.31 172 THR A C 1
ATOM 1362 O O . THR A 1 172 ? -4.821 3.998 22.517 1.00 86.31 172 THR A O 1
ATOM 1365 N N . GLU A 1 173 ? -3.571 5.220 23.937 1.00 76.69 173 GLU A N 1
ATOM 1366 C CA . GLU A 1 173 ? -2.787 4.100 24.499 1.00 76.69 173 GLU A CA 1
ATOM 1367 C C . GLU A 1 173 ? -3.506 3.339 25.631 1.00 76.69 173 GLU A C 1
ATOM 1369 O O . GLU A 1 173 ? -2.990 2.343 26.139 1.00 76.69 173 GLU A O 1
ATOM 1374 N N . ASP A 1 174 ? -4.694 3.788 26.042 1.00 73.38 174 ASP A N 1
ATOM 1375 C CA . ASP A 1 174 ? -5.461 3.143 27.108 1.00 73.38 174 ASP A CA 1
ATOM 1376 C C . ASP A 1 174 ? -5.799 1.688 26.755 1.00 73.38 174 ASP A C 1
ATOM 1378 O O . ASP A 1 174 ? -6.227 1.387 25.636 1.00 73.38 174 ASP A O 1
ATOM 1382 N N . GLU A 1 175 ? -5.682 0.785 27.738 1.00 71.31 175 GLU A N 1
ATOM 1383 C CA . GLU A 1 175 ? -6.093 -0.610 27.564 1.00 71.31 175 GLU A CA 1
ATOM 1384 C C . GLU A 1 175 ? -7.561 -0.676 27.091 1.00 71.31 175 GLU A C 1
ATOM 1386 O O . GLU A 1 175 ? -8.475 -0.258 27.821 1.00 71.31 175 GLU A O 1
ATOM 1391 N N . PRO A 1 176 ? -7.827 -1.206 25.879 1.00 69.88 176 PRO A N 1
ATOM 1392 C CA . PRO A 1 176 ? -9.169 -1.214 25.323 1.00 69.88 176 PRO A CA 1
ATOM 1393 C C . PRO A 1 176 ? -10.093 -2.105 26.152 1.00 69.88 176 PRO A C 1
ATOM 1395 O O . PRO A 1 176 ? -9.983 -3.330 26.124 1.00 69.88 176 PRO A O 1
ATOM 1398 N N . LYS A 1 177 ? -11.080 -1.520 26.835 1.00 76.94 177 LYS A N 1
ATOM 1399 C CA . LYS A 1 177 ? -12.176 -2.314 27.429 1.00 76.94 177 LYS A CA 1
ATOM 1400 C C . LYS A 1 177 ? -13.129 -2.843 26.366 1.00 76.94 177 LYS A C 1
ATOM 1402 O O . LYS A 1 177 ? -13.652 -3.951 26.471 1.00 76.94 177 LYS A O 1
ATOM 1407 N N . TYR A 1 178 ? -13.344 -2.031 25.339 1.00 83.94 178 TYR A N 1
ATOM 1408 C CA . TYR A 1 178 ? -14.168 -2.339 24.185 1.00 83.94 178 TYR A CA 1
ATOM 1409 C C . TYR A 1 178 ? -13.374 -2.021 22.935 1.00 83.94 178 TYR A C 1
ATOM 1411 O O . TYR A 1 178 ? -12.616 -1.054 22.913 1.00 83.94 178 TYR A O 1
ATOM 1419 N N . THR A 1 179 ? -13.571 -2.819 21.896 1.00 88.44 179 THR A N 1
ATOM 1420 C CA . THR A 1 179 ? -12.959 -2.587 20.595 1.00 88.44 179 THR A CA 1
ATOM 1421 C C . THR A 1 179 ? -14.010 -2.600 19.499 1.00 88.44 179 THR A C 1
ATOM 1423 O O . THR A 1 179 ? -15.068 -3.218 19.641 1.00 88.44 179 THR A O 1
ATOM 1426 N N . ILE A 1 180 ? -13.727 -1.884 18.417 1.00 90.44 180 ILE A N 1
ATOM 1427 C CA . ILE A 1 180 ? -14.538 -1.869 17.201 1.00 90.44 180 ILE A CA 1
ATOM 1428 C C . ILE A 1 180 ? -13.634 -2.018 15.977 1.00 90.44 180 ILE A C 1
ATOM 1430 O O . ILE A 1 180 ? -12.501 -1.519 15.996 1.00 90.44 180 ILE A O 1
ATOM 1434 N N . PRO A 1 181 ? -14.108 -2.663 14.893 1.00 91.50 181 PRO A N 1
ATOM 1435 C CA . PRO A 1 181 ? -13.370 -2.677 13.644 1.00 91.50 181 PRO A CA 1
ATOM 1436 C C . PRO A 1 181 ? -13.138 -1.250 13.145 1.00 91.50 181 PRO A C 1
ATOM 1438 O O . PRO A 1 181 ? -14.081 -0.474 12.993 1.00 91.50 181 PRO A O 1
ATOM 1441 N N . LEU A 1 182 ? -11.885 -0.921 12.828 1.00 93.94 182 LEU A N 1
ATOM 1442 C CA . LEU A 1 182 ? -11.497 0.409 12.359 1.00 93.94 182 LEU A CA 1
ATOM 1443 C C . LEU A 1 182 ? -12.342 0.857 11.158 1.00 93.94 182 LEU A C 1
ATOM 1445 O O . LEU A 1 182 ? -12.820 1.989 11.124 1.00 93.94 182 LEU A O 1
ATOM 1449 N N . LYS A 1 183 ? -12.593 -0.050 10.208 1.00 93.19 183 LYS A N 1
ATOM 1450 C CA . LYS A 1 183 ? -13.398 0.218 9.005 1.00 93.19 183 LYS A CA 1
ATOM 1451 C C . LYS A 1 183 ? -14.792 0.793 9.284 1.00 93.19 183 LYS A C 1
ATOM 1453 O O . LYS A 1 183 ? -15.287 1.552 8.458 1.00 93.19 183 LYS A O 1
ATOM 1458 N N . ASP A 1 184 ? -15.390 0.474 10.433 1.00 91.06 184 ASP A N 1
ATOM 1459 C CA . ASP A 1 184 ? -16.740 0.922 10.795 1.00 91.06 184 ASP A CA 1
ATOM 1460 C C . ASP A 1 184 ? -16.735 2.350 11.375 1.00 91.06 184 ASP A C 1
ATOM 1462 O O . ASP A 1 184 ? -17.785 2.972 11.524 1.00 91.06 184 ASP A O 1
ATOM 1466 N N . THR A 1 185 ? -15.551 2.885 11.687 1.00 92.81 185 THR A N 1
ATOM 1467 C CA . THR A 1 185 ? -15.362 4.221 12.281 1.00 92.81 185 THR A CA 1
ATOM 1468 C C . THR A 1 185 ? -14.836 5.264 11.298 1.00 92.81 185 THR A C 1
ATOM 1470 O O . THR A 1 185 ? -14.893 6.462 11.577 1.00 92.81 185 THR A O 1
ATOM 1473 N N . LEU A 1 186 ? -14.338 4.829 10.138 1.00 94.44 186 LEU A N 1
ATOM 1474 C CA . LEU A 1 186 ? -13.746 5.710 9.136 1.00 94.44 186 LEU A CA 1
ATOM 1475 C C . LEU A 1 186 ? -14.820 6.473 8.358 1.00 94.44 186 LEU A C 1
ATOM 1477 O O . LEU A 1 186 ? -15.747 5.898 7.782 1.00 94.44 186 LEU A O 1
ATOM 1481 N N . LEU A 1 187 ? -14.655 7.792 8.281 1.00 92.19 187 LEU A N 1
ATOM 1482 C CA . LEU A 1 187 ? -15.540 8.653 7.506 1.00 92.19 187 LEU A CA 1
ATOM 1483 C C . LEU A 1 187 ? -15.200 8.573 6.015 1.00 92.19 187 LEU A C 1
ATOM 1485 O O . LEU A 1 187 ? -14.042 8.667 5.621 1.00 92.19 187 LEU A O 1
ATOM 1489 N N . ASN A 1 188 ? -16.233 8.471 5.173 1.00 93.88 188 ASN A N 1
ATOM 1490 C CA . ASN A 1 188 ? -16.101 8.463 3.712 1.00 93.88 188 ASN A CA 1
ATOM 1491 C C . ASN A 1 188 ? -15.075 7.431 3.198 1.00 93.88 188 ASN A C 1
ATOM 1493 O O . ASN A 1 188 ? -14.185 7.737 2.399 1.00 93.88 188 ASN A O 1
ATOM 1497 N N . LEU A 1 189 ? -15.243 6.187 3.651 1.00 95.81 189 LEU A N 1
ATOM 1498 C CA . LEU A 1 189 ? -14.428 5.042 3.253 1.00 95.81 189 LEU A CA 1
ATOM 1499 C C . LEU A 1 189 ? -14.199 4.930 1.726 1.00 95.81 189 LEU A C 1
ATOM 1501 O O . LEU A 1 189 ? -13.066 4.652 1.333 1.00 95.81 189 LEU A O 1
ATOM 1505 N N . PRO A 1 190 ? -15.183 5.219 0.844 1.00 96.69 190 PRO A N 1
ATOM 1506 C CA . PRO A 1 190 ? -14.954 5.206 -0.600 1.00 96.69 190 PRO A CA 1
ATOM 1507 C C . PRO A 1 190 ? -13.899 6.172 -1.108 1.00 96.69 190 PRO A C 1
ATOM 1509 O O . PRO A 1 190 ? -13.039 5.799 -1.909 1.00 96.69 190 PRO A O 1
ATOM 1512 N N . LYS A 1 191 ? -13.932 7.406 -0.614 1.00 97.00 191 LYS A N 1
ATOM 1513 C CA . LYS A 1 191 ? -12.921 8.398 -0.952 1.00 97.00 191 LYS A CA 1
ATOM 1514 C C . LYS A 1 191 ? -11.557 7.986 -0.400 1.00 97.00 191 LYS A C 1
ATOM 1516 O O . LYS A 1 191 ? -10.571 8.057 -1.128 1.00 97.00 191 LYS A O 1
ATOM 1521 N N . LEU A 1 192 ? -11.514 7.493 0.837 1.00 97.81 192 LEU A N 1
ATOM 1522 C CA . LEU A 1 192 ? -10.271 7.061 1.471 1.00 97.81 192 LEU A CA 1
ATOM 1523 C C . LEU A 1 192 ? -9.580 5.943 0.678 1.00 97.81 192 LEU A C 1
ATOM 1525 O O . LEU A 1 192 ? -8.397 6.062 0.378 1.00 97.81 192 LEU A O 1
ATOM 1529 N N . VAL A 1 193 ? -10.316 4.902 0.271 1.00 97.94 193 VAL A N 1
ATOM 1530 C CA . VAL A 1 193 ? -9.789 3.794 -0.553 1.00 97.94 193 VAL A CA 1
ATOM 1531 C C . VAL A 1 193 ? -9.166 4.306 -1.861 1.00 97.94 193 VAL A C 1
ATOM 1533 O O . VAL A 1 193 ? -8.112 3.830 -2.292 1.00 97.94 193 VAL A O 1
ATOM 1536 N N . GLN A 1 194 ? -9.781 5.306 -2.493 1.00 97.31 194 GLN A N 1
ATOM 1537 C CA . GLN A 1 194 ? -9.228 5.933 -3.693 1.00 97.31 194 GLN A CA 1
ATOM 1538 C C . GLN A 1 194 ? -7.955 6.738 -3.396 1.00 97.31 194 GLN A C 1
ATOM 1540 O O . GLN A 1 194 ? -6.972 6.634 -4.126 1.00 97.31 194 GLN A O 1
ATOM 1545 N N . GLU A 1 195 ? -7.952 7.539 -2.332 1.00 97.75 195 GLU A N 1
ATOM 1546 C CA . GLU A 1 195 ? -6.819 8.408 -2.004 1.00 97.75 195 GLU A CA 1
ATOM 1547 C C . GLU A 1 195 ? -5.586 7.613 -1.554 1.00 97.75 195 GLU A C 1
ATOM 1549 O O . GLU A 1 195 ? -4.477 7.965 -1.952 1.00 97.75 195 GLU A O 1
ATOM 1554 N N . ILE A 1 196 ? -5.750 6.499 -0.827 1.00 97.81 196 ILE A N 1
ATOM 1555 C CA . ILE A 1 196 ? -4.614 5.633 -0.454 1.00 97.81 196 ILE A CA 1
ATOM 1556 C C . ILE A 1 196 ? -4.023 4.893 -1.660 1.00 97.81 196 ILE A C 1
ATOM 1558 O O . ILE A 1 196 ? -2.838 4.583 -1.685 1.00 97.81 196 ILE A O 1
ATOM 1562 N N . THR A 1 197 ? -4.825 4.603 -2.688 1.00 97.81 197 THR A N 1
ATOM 1563 C CA . THR A 1 197 ? -4.337 3.879 -3.872 1.00 97.81 197 THR A CA 1
ATOM 1564 C C . THR A 1 197 ? -3.664 4.807 -4.878 1.00 97.81 197 THR A C 1
ATOM 1566 O O . THR A 1 197 ? -2.773 4.370 -5.606 1.00 97.81 197 THR A O 1
ATOM 1569 N N . TYR A 1 198 ? -4.028 6.091 -4.898 1.00 97.25 198 TYR A N 1
ATOM 1570 C CA . TYR A 1 198 ? -3.556 7.064 -5.882 1.00 97.25 198 TYR A CA 1
ATOM 1571 C C . TYR A 1 198 ? -2.020 7.193 -5.996 1.00 97.25 198 TYR A C 1
ATOM 1573 O O . TYR A 1 198 ? -1.525 7.180 -7.129 1.00 97.25 198 TYR A O 1
ATOM 1581 N N . PRO A 1 199 ? -1.229 7.249 -4.899 1.00 98.31 199 PRO A N 1
ATOM 1582 C CA . PRO A 1 199 ? 0.231 7.351 -4.982 1.00 98.31 199 PRO A CA 1
ATOM 1583 C C . PRO A 1 199 ? 0.881 6.251 -5.826 1.00 98.31 199 PRO A C 1
ATOM 1585 O O . PRO A 1 199 ? 1.855 6.512 -6.524 1.00 98.31 199 PRO A O 1
ATOM 1588 N N . PHE A 1 200 ? 0.308 5.044 -5.851 1.00 98.12 200 PHE A N 1
ATOM 1589 C CA . PHE A 1 200 ? 0.857 3.910 -6.597 1.00 98.12 200 PHE A CA 1
ATOM 1590 C C . PHE A 1 200 ? 0.730 4.045 -8.123 1.00 98.12 200 PHE A C 1
ATOM 1592 O O . PHE A 1 200 ? 1.369 3.276 -8.847 1.00 98.12 200 PHE A O 1
ATOM 1599 N N . PHE A 1 201 ? -0.061 5.009 -8.614 1.00 97.50 201 PHE A N 1
ATOM 1600 C CA . PHE A 1 201 ? -0.305 5.292 -10.034 1.00 97.50 201 PHE A CA 1
ATOM 1601 C C . PHE A 1 201 ? 0.482 6.504 -10.568 1.00 97.50 201 PHE A C 1
ATOM 1603 O O . PHE A 1 201 ? 0.213 6.970 -11.674 1.00 97.50 201 PHE A O 1
ATOM 1610 N N . GLN A 1 202 ? 1.466 7.020 -9.828 1.00 97.62 202 GLN A N 1
ATOM 1611 C CA . GLN A 1 202 ? 2.330 8.098 -10.319 1.00 97.62 202 GLN A CA 1
ATOM 1612 C C . GLN A 1 202 ? 3.206 7.648 -11.502 1.00 97.62 202 GLN A C 1
ATOM 1614 O O . GLN A 1 202 ? 3.729 6.533 -11.510 1.00 97.62 202 GLN A O 1
ATOM 1619 N N . GLN A 1 203 ? 3.415 8.531 -12.490 1.00 96.62 203 GLN A N 1
ATOM 1620 C CA . GLN A 1 203 ? 4.190 8.225 -13.706 1.00 96.62 203 GLN A CA 1
ATOM 1621 C C . GLN A 1 203 ? 5.627 7.769 -13.401 1.00 96.62 203 GLN A C 1
ATOM 1623 O O . GLN A 1 203 ? 6.110 6.820 -14.010 1.00 96.62 203 GLN A O 1
ATOM 1628 N N . SER A 1 204 ? 6.272 8.367 -12.396 1.00 94.88 204 SER A N 1
ATOM 1629 C CA . SER A 1 204 ? 7.610 7.981 -11.928 1.00 94.88 204 SER A CA 1
ATOM 1630 C C . SER A 1 204 ? 7.707 6.495 -11.555 1.00 94.88 204 SER A C 1
ATOM 1632 O O . SER A 1 204 ? 8.721 5.853 -11.823 1.00 94.88 204 SER A O 1
ATOM 1634 N N . LEU A 1 205 ? 6.641 5.917 -10.992 1.00 95.12 205 LEU A N 1
ATOM 1635 C CA . LEU A 1 205 ? 6.575 4.496 -10.642 1.00 95.12 205 LEU A CA 1
ATOM 1636 C C . LEU A 1 205 ? 6.375 3.597 -11.862 1.00 95.12 205 LEU A C 1
ATOM 1638 O O . LEU A 1 205 ? 6.853 2.462 -11.861 1.00 95.12 205 LEU A O 1
ATOM 1642 N N . TYR A 1 206 ? 5.674 4.079 -12.893 1.00 93.06 206 TYR A N 1
ATOM 1643 C CA . TYR A 1 206 ? 5.559 3.368 -14.167 1.00 93.06 206 TYR A CA 1
ATOM 1644 C C . TYR A 1 206 ? 6.908 3.290 -14.866 1.00 93.06 206 TYR A C 1
ATOM 1646 O O . TYR A 1 206 ? 7.307 2.202 -15.278 1.00 93.06 206 TYR A O 1
ATOM 1654 N N . ASP A 1 207 ? 7.614 4.415 -14.927 1.00 91.19 207 ASP A N 1
ATOM 1655 C CA . ASP A 1 207 ? 8.919 4.514 -15.575 1.00 91.19 207 ASP A CA 1
ATOM 1656 C C . ASP A 1 207 ? 9.967 3.659 -14.841 1.00 91.19 207 ASP A C 1
ATOM 1658 O O . ASP A 1 207 ? 10.777 2.985 -15.474 1.00 91.19 207 ASP A O 1
ATOM 1662 N N . ALA A 1 208 ? 9.899 3.600 -13.505 1.00 90.50 208 ALA A N 1
ATOM 1663 C CA . ALA A 1 208 ? 10.730 2.719 -12.677 1.00 90.50 208 ALA A CA 1
ATOM 1664 C C . ALA A 1 208 ? 10.251 1.248 -12.642 1.00 90.50 208 ALA A C 1
ATOM 1666 O O . ALA A 1 208 ? 10.914 0.371 -12.076 1.00 90.50 208 ALA A O 1
ATOM 1667 N N . GLY A 1 209 ? 9.072 0.962 -13.203 1.00 91.12 209 GLY A N 1
ATOM 1668 C CA . GLY A 1 209 ? 8.448 -0.359 -13.198 1.00 91.12 209 GLY A CA 1
ATOM 1669 C C . GLY A 1 209 ? 8.084 -0.898 -11.808 1.00 91.12 209 GLY A C 1
ATOM 1670 O O . GLY A 1 209 ? 7.938 -2.110 -11.669 1.00 91.12 209 GLY A O 1
ATOM 1671 N N . LEU A 1 210 ? 7.972 -0.053 -10.781 1.00 93.94 210 LEU A N 1
ATOM 1672 C CA . LEU A 1 210 ? 7.678 -0.436 -9.389 1.00 93.94 210 LEU A CA 1
ATOM 1673 C C . LEU A 1 210 ? 6.185 -0.687 -9.175 1.00 93.94 210 LEU A C 1
ATOM 1675 O O . LEU A 1 210 ? 5.379 -0.090 -9.880 1.00 93.94 210 LEU A O 1
ATOM 1679 N N . PHE A 1 211 ? 5.788 -1.524 -8.215 1.00 96.56 211 PHE A N 1
ATOM 1680 C CA . PHE A 1 211 ? 4.393 -1.811 -7.828 1.00 96.56 211 PHE A CA 1
ATOM 1681 C C . PHE A 1 211 ? 3.504 -2.315 -8.967 1.00 96.56 211 PHE A C 1
ATOM 1683 O O . PHE A 1 211 ? 2.280 -2.170 -8.940 1.00 96.56 211 PHE A O 1
ATOM 1690 N N . LYS A 1 212 ? 4.103 -2.930 -9.994 1.00 95.38 212 LYS A N 1
ATOM 1691 C CA . LYS A 1 212 ? 3.372 -3.427 -11.167 1.00 95.38 212 LYS A CA 1
ATOM 1692 C C . LYS A 1 212 ? 2.311 -4.459 -10.776 1.00 95.38 212 LYS A C 1
ATOM 1694 O O . LYS A 1 212 ? 1.180 -4.352 -11.240 1.00 95.38 212 LYS A O 1
ATOM 1699 N N . GLY A 1 213 ? 2.666 -5.421 -9.921 1.00 96.06 213 GLY A N 1
ATOM 1700 C CA . GLY A 1 213 ? 1.743 -6.464 -9.463 1.00 96.06 213 GLY A CA 1
ATOM 1701 C C . GLY A 1 213 ? 0.570 -5.892 -8.664 1.00 96.06 213 GLY A C 1
ATOM 1702 O O . GLY A 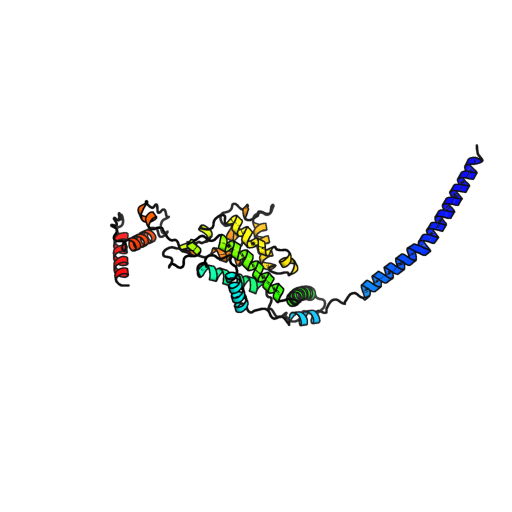1 213 ? -0.581 -6.217 -8.947 1.00 96.06 213 GLY A O 1
ATOM 1703 N N . LEU A 1 214 ? 0.856 -4.968 -7.739 1.00 98.06 214 LEU A N 1
ATOM 1704 C CA . LEU A 1 214 ? -0.167 -4.259 -6.970 1.00 98.06 214 LEU A CA 1
ATOM 1705 C C . LEU A 1 214 ? -1.122 -3.490 -7.893 1.00 98.06 214 LEU A C 1
ATOM 1707 O O . LEU A 1 214 ? -2.328 -3.705 -7.831 1.00 98.06 214 LEU A O 1
ATOM 1711 N N . ARG A 1 215 ? -0.599 -2.641 -8.789 1.00 98.00 215 ARG A N 1
ATOM 1712 C CA . ARG A 1 215 ? -1.426 -1.865 -9.727 1.00 98.00 215 ARG A CA 1
ATOM 1713 C C . ARG A 1 215 ? -2.297 -2.752 -10.605 1.00 98.00 215 ARG A C 1
ATOM 1715 O O . ARG A 1 215 ? -3.473 -2.459 -10.774 1.00 98.00 215 ARG A O 1
ATOM 1722 N N . GLN A 1 216 ? -1.738 -3.830 -11.154 1.00 97.56 216 GLN A N 1
ATOM 1723 C CA . GLN A 1 216 ? -2.502 -4.777 -11.969 1.00 97.56 216 GLN A CA 1
ATOM 1724 C C . GLN A 1 216 ? -3.658 -5.386 -11.179 1.00 97.56 216 GLN A C 1
ATOM 1726 O O . GLN A 1 216 ? -4.760 -5.494 -11.710 1.00 97.56 216 GLN A O 1
ATOM 1731 N N . ARG A 1 217 ? -3.426 -5.739 -9.909 1.00 98.12 217 ARG A N 1
ATOM 1732 C CA . ARG A 1 217 ? -4.480 -6.258 -9.039 1.00 98.12 217 ARG A CA 1
ATOM 1733 C C . ARG A 1 217 ? -5.551 -5.205 -8.747 1.00 98.12 217 ARG A C 1
ATOM 1735 O O . ARG A 1 217 ? -6.726 -5.520 -8.874 1.00 98.12 217 ARG A O 1
ATOM 1742 N N . LEU A 1 218 ? -5.160 -3.970 -8.433 1.00 97.62 218 LEU A N 1
ATOM 1743 C CA . LEU A 1 218 ? -6.091 -2.860 -8.190 1.00 97.62 218 LEU A CA 1
ATOM 1744 C C . LEU A 1 218 ? -6.943 -2.530 -9.427 1.00 97.62 218 LEU A C 1
ATOM 1746 O O . LEU A 1 218 ? -8.149 -2.334 -9.305 1.00 97.62 218 LEU A O 1
ATOM 1750 N N . ILE A 1 219 ? -6.340 -2.515 -10.621 1.00 96.44 219 ILE A N 1
ATOM 1751 C CA . ILE A 1 219 ? -7.060 -2.315 -11.890 1.00 96.44 219 ILE A CA 1
ATOM 1752 C C . ILE A 1 219 ? -8.041 -3.465 -12.124 1.00 96.44 219 ILE A C 1
ATOM 1754 O O . ILE A 1 219 ? -9.217 -3.216 -12.358 1.00 96.44 219 ILE A O 1
ATOM 1758 N N . ALA A 1 220 ? -7.586 -4.716 -11.992 1.00 96.81 220 ALA A N 1
ATOM 1759 C CA . ALA A 1 220 ? -8.440 -5.886 -12.184 1.00 96.81 220 ALA A CA 1
ATOM 1760 C C . ALA A 1 220 ? -9.637 -5.900 -11.219 1.00 96.81 220 ALA A C 1
ATOM 1762 O O . ALA A 1 220 ? -10.745 -6.251 -11.616 1.00 96.81 220 ALA A O 1
ATOM 1763 N N . ASN A 1 221 ? -9.419 -5.492 -9.968 1.00 96.81 221 ASN A N 1
ATOM 1764 C CA . ASN A 1 221 ? -10.476 -5.335 -8.976 1.00 96.81 221 ASN A CA 1
ATOM 1765 C C . ASN A 1 221 ? -11.492 -4.262 -9.406 1.00 96.81 221 ASN A C 1
ATOM 1767 O O . ASN A 1 221 ? -12.693 -4.513 -9.379 1.00 96.81 221 ASN A O 1
ATOM 1771 N N . GLY A 1 222 ? -11.024 -3.097 -9.870 1.00 94.69 222 GLY A N 1
ATOM 1772 C CA . GLY A 1 222 ? -11.889 -2.027 -10.379 1.00 94.69 222 GLY A CA 1
ATOM 1773 C C . GLY A 1 222 ? -12.684 -2.418 -11.632 1.00 94.69 222 GLY A C 1
ATOM 1774 O O . GLY A 1 222 ? -13.873 -2.113 -11.725 1.00 94.69 222 GLY A O 1
ATOM 1775 N N . ASP A 1 223 ? -12.061 -3.139 -12.565 1.00 94.69 223 ASP A N 1
ATOM 1776 C CA . ASP A 1 223 ? -12.706 -3.629 -13.790 1.00 94.69 223 ASP A CA 1
ATOM 1777 C C . ASP A 1 223 ? -13.783 -4.686 -13.487 1.00 94.69 223 ASP A C 1
ATOM 1779 O O . ASP A 1 223 ? -14.814 -4.746 -14.161 1.00 94.69 223 ASP A O 1
ATOM 1783 N N . ALA A 1 224 ? -13.586 -5.492 -12.437 1.00 94.12 224 ALA A N 1
ATOM 1784 C CA . ALA A 1 224 ? -14.544 -6.509 -12.006 1.00 94.12 224 ALA A CA 1
ATOM 1785 C C . ALA A 1 224 ? -15.835 -5.924 -11.403 1.00 94.12 224 ALA A C 1
ATOM 1787 O O . ALA A 1 224 ? -16.850 -6.618 -11.356 1.00 94.12 224 ALA A O 1
ATOM 1788 N N . VAL A 1 225 ? -15.833 -4.655 -10.972 1.00 93.62 225 VAL A N 1
ATOM 1789 C CA . VAL A 1 225 ? -17.025 -3.992 -10.412 1.00 93.62 225 VAL A CA 1
ATOM 1790 C C . VAL A 1 225 ? -18.121 -3.837 -11.461 1.00 93.62 225 VAL A C 1
ATOM 1792 O O . VAL A 1 225 ? -19.307 -3.988 -11.161 1.00 93.62 225 VAL A O 1
ATOM 1795 N N . ASN A 1 226 ? -17.744 -3.502 -12.696 1.00 90.94 226 ASN A N 1
ATOM 1796 C CA . ASN A 1 226 ? -18.691 -3.323 -13.786 1.00 90.94 226 ASN A CA 1
ATOM 1797 C C . ASN A 1 226 ? -18.005 -3.486 -15.147 1.00 90.94 226 ASN A C 1
ATOM 1799 O O . ASN A 1 226 ? -17.264 -2.613 -15.593 1.00 90.94 226 ASN A O 1
ATOM 1803 N N . GLU A 1 227 ? -18.365 -4.556 -15.859 1.00 86.44 227 GLU A N 1
ATOM 1804 C CA . GLU A 1 227 ? -17.799 -4.917 -17.168 1.00 86.44 227 GLU A CA 1
ATOM 1805 C C . GLU A 1 227 ? -17.937 -3.823 -18.242 1.00 86.44 227 GLU A C 1
ATOM 1807 O O . GLU A 1 227 ? -17.194 -3.808 -19.222 1.00 86.44 227 GLU A O 1
ATOM 1812 N N . LYS A 1 228 ? -18.923 -2.925 -18.109 1.00 88.31 228 LYS A N 1
ATOM 1813 C CA . LYS A 1 228 ? -19.264 -1.937 -19.145 1.00 88.31 228 LYS A CA 1
ATOM 1814 C C . LYS A 1 228 ? -18.708 -0.549 -18.870 1.00 88.31 228 LYS A C 1
ATOM 1816 O O . LYS A 1 228 ? -18.620 0.257 -19.796 1.00 88.31 228 LYS A O 1
ATOM 1821 N N . LYS A 1 229 ? -18.412 -0.226 -17.612 1.00 90.88 229 LYS A N 1
ATOM 1822 C CA . LYS A 1 229 ? -17.985 1.115 -17.213 1.00 90.88 229 LYS A CA 1
ATOM 1823 C C . LYS A 1 229 ? -17.110 1.034 -15.975 1.00 90.88 229 LYS A C 1
ATOM 1825 O O . LYS A 1 229 ? -17.578 0.578 -14.942 1.00 90.88 229 LYS A O 1
ATOM 1830 N N . VAL A 1 230 ? -15.910 1.602 -16.054 1.00 91.06 230 VAL A N 1
ATOM 1831 C CA . VAL A 1 230 ? -15.043 1.788 -14.885 1.00 91.06 230 VAL A CA 1
ATOM 1832 C C . VAL A 1 230 ? -15.782 2.624 -13.836 1.00 91.06 230 VAL A C 1
ATOM 1834 O O . VAL A 1 230 ? -16.180 3.764 -14.100 1.00 91.06 230 VAL A O 1
ATOM 1837 N N . VAL A 1 231 ? -15.993 2.036 -12.659 1.00 94.12 231 VAL A N 1
ATOM 1838 C CA . VAL A 1 231 ? -16.545 2.708 -11.477 1.00 94.12 231 VAL A CA 1
ATOM 1839 C C . VAL A 1 231 ? -15.379 2.995 -10.543 1.00 94.12 231 VAL A C 1
ATOM 1841 O O . VAL A 1 231 ? -14.662 2.076 -10.151 1.00 94.12 231 VAL A O 1
ATOM 1844 N N . MET A 1 232 ? -15.168 4.264 -10.201 1.00 94.38 232 MET A N 1
ATOM 1845 C CA . MET A 1 232 ? -14.141 4.647 -9.231 1.00 94.38 232 MET A CA 1
ATOM 1846 C C . MET A 1 232 ? -14.612 4.329 -7.807 1.00 94.38 232 MET A C 1
ATOM 1848 O O . MET A 1 232 ? -15.824 4.369 -7.573 1.00 94.38 232 MET A O 1
ATOM 1852 N N . PRO A 1 233 ? -13.702 4.065 -6.845 1.00 95.75 233 PRO A N 1
ATOM 1853 C CA . PRO A 1 233 ? -14.096 3.739 -5.477 1.00 95.75 233 PRO A CA 1
ATOM 1854 C C . PRO A 1 233 ? -15.052 4.774 -4.880 1.00 95.75 233 PRO A C 1
ATOM 1856 O O . PRO A 1 233 ? -16.084 4.388 -4.351 1.00 95.75 233 PRO A O 1
ATOM 1859 N N . GLN A 1 234 ? -14.799 6.075 -5.066 1.00 95.38 234 GLN A N 1
ATOM 1860 C CA . GLN A 1 234 ? -15.666 7.155 -4.565 1.00 95.38 234 GLN A CA 1
ATOM 1861 C C . GLN A 1 234 ? -17.122 7.111 -5.077 1.00 95.38 234 GLN A C 1
ATOM 1863 O O . GLN A 1 234 ? -18.012 7.656 -4.430 1.00 95.38 234 GLN A O 1
ATOM 1868 N N . ASP A 1 235 ? -17.363 6.487 -6.235 1.00 94.69 235 ASP A N 1
ATOM 1869 C CA . ASP A 1 235 ? -18.679 6.383 -6.877 1.00 94.69 235 ASP A CA 1
ATOM 1870 C C . ASP A 1 235 ? -19.364 5.030 -6.594 1.00 94.69 235 ASP A C 1
ATOM 1872 O O . ASP A 1 235 ? -20.496 4.790 -7.035 1.00 94.69 235 ASP A O 1
ATOM 1876 N N . TYR A 1 236 ? -18.684 4.129 -5.881 1.00 95.38 236 TYR A N 1
ATOM 1877 C CA . TYR A 1 236 ? -19.185 2.805 -5.538 1.00 95.38 236 TYR A CA 1
ATOM 1878 C C . TYR A 1 236 ? -20.273 2.877 -4.461 1.00 95.38 236 TYR A C 1
ATOM 1880 O O . TYR A 1 236 ? -20.179 3.636 -3.499 1.00 95.38 236 TYR A O 1
ATOM 1888 N N . LYS A 1 237 ? -21.326 2.068 -4.628 1.00 93.19 237 LYS A N 1
ATOM 1889 C CA . LYS A 1 237 ? -22.513 2.054 -3.751 1.00 93.19 237 LYS A CA 1
ATOM 1890 C C . LYS A 1 237 ? -22.751 0.720 -3.040 1.00 93.19 237 LYS A C 1
ATOM 1892 O O . LYS A 1 237 ? -23.798 0.563 -2.423 1.00 93.19 237 LYS A O 1
ATOM 1897 N N . GLY A 1 238 ? -21.854 -0.252 -3.202 1.00 92.56 238 GLY A N 1
ATOM 1898 C CA . GLY A 1 238 ? -21.963 -1.536 -2.509 1.00 92.56 238 GLY A CA 1
ATOM 1899 C C . GLY A 1 238 ? -21.408 -1.469 -1.088 1.00 92.56 238 GLY A C 1
ATOM 1900 O O . GLY A 1 238 ? -20.663 -0.550 -0.750 1.00 92.56 238 GLY A O 1
ATOM 1901 N N . ASP A 1 239 ? -21.753 -2.470 -0.280 1.00 90.06 239 ASP A N 1
ATOM 1902 C CA . ASP A 1 239 ? -21.442 -2.479 1.154 1.00 90.06 239 ASP A CA 1
ATOM 1903 C C . ASP A 1 239 ? -19.964 -2.803 1.449 1.00 90.06 239 ASP A C 1
ATOM 1905 O O . ASP A 1 239 ? -19.368 -2.223 2.353 1.00 90.06 239 ASP A O 1
ATOM 1909 N N . ASP A 1 240 ? -19.342 -3.699 0.672 1.00 95.06 240 ASP A N 1
ATOM 1910 C CA . ASP A 1 240 ? -17.951 -4.131 0.888 1.00 95.06 240 ASP A CA 1
ATOM 1911 C C . ASP A 1 240 ? -16.976 -3.476 -0.096 1.00 95.06 240 ASP A C 1
ATOM 1913 O O . ASP A 1 240 ? -16.503 -4.086 -1.055 1.00 95.06 240 ASP A O 1
ATOM 1917 N N . ILE A 1 241 ? -16.682 -2.197 0.115 1.00 96.75 241 ILE A N 1
ATOM 1918 C CA . ILE A 1 241 ? -15.758 -1.460 -0.752 1.00 96.75 241 ILE A CA 1
ATOM 1919 C C . ILE A 1 241 ? -14.297 -1.904 -0.610 1.00 96.75 241 ILE A C 1
ATOM 1921 O O . ILE A 1 241 ? -13.559 -1.916 -1.598 1.00 96.75 241 ILE A O 1
ATOM 1925 N N . ILE A 1 242 ? -13.886 -2.287 0.602 1.00 97.12 242 ILE A N 1
ATOM 1926 C CA . ILE A 1 242 ? -12.511 -2.699 0.899 1.00 97.12 242 ILE A CA 1
ATOM 1927 C C . ILE A 1 242 ? -12.209 -4.002 0.159 1.00 97.12 242 ILE A C 1
ATOM 1929 O O . ILE A 1 242 ? -11.268 -4.034 -0.633 1.00 97.12 242 ILE A O 1
ATOM 1933 N N . GLY A 1 243 ? -13.035 -5.038 0.338 1.00 97.31 243 GLY A N 1
ATOM 1934 C CA . GLY A 1 243 ? -12.853 -6.312 -0.356 1.00 97.31 243 GLY A CA 1
ATOM 1935 C C . GLY A 1 243 ? -12.986 -6.170 -1.873 1.00 97.31 243 GLY A C 1
ATOM 1936 O O . GLY A 1 243 ? -12.222 -6.775 -2.624 1.00 97.31 243 GLY A O 1
ATOM 1937 N N . THR A 1 244 ? -13.886 -5.298 -2.338 1.00 97.56 244 THR A N 1
ATOM 1938 C CA . THR A 1 244 ? -14.103 -5.072 -3.775 1.00 97.56 244 THR A CA 1
ATOM 1939 C C . THR A 1 244 ? -12.888 -4.450 -4.466 1.00 97.56 244 THR A C 1
ATOM 1941 O O . THR A 1 244 ? -12.470 -4.952 -5.504 1.00 97.56 244 THR A O 1
ATOM 1944 N N . TYR A 1 245 ? -12.298 -3.381 -3.918 1.00 97.94 245 TYR A N 1
ATOM 1945 C CA . TYR A 1 245 ? -11.213 -2.652 -4.595 1.00 97.94 245 TYR A CA 1
ATOM 1946 C C . TYR A 1 245 ? -9.811 -3.056 -4.137 1.00 97.94 245 TYR A C 1
ATOM 1948 O O . TYR A 1 245 ? -8.881 -3.071 -4.945 1.00 97.94 245 TYR A O 1
ATOM 1956 N N . LEU A 1 246 ? -9.637 -3.418 -2.866 1.00 98.19 246 LEU A N 1
ATOM 1957 C CA . LEU A 1 246 ? -8.339 -3.777 -2.286 1.00 98.19 246 LEU A CA 1
ATOM 1958 C C . LEU A 1 246 ? -8.152 -5.291 -2.145 1.00 98.19 246 LEU A C 1
ATOM 1960 O O . LEU A 1 246 ? -7.064 -5.729 -1.770 1.00 98.19 246 LEU A O 1
ATOM 1964 N N . GLY A 1 247 ? -9.165 -6.089 -2.494 1.00 97.88 247 GLY A N 1
ATOM 1965 C CA . GLY A 1 247 ? -9.172 -7.536 -2.314 1.00 97.88 247 GLY A CA 1
ATOM 1966 C C . GLY A 1 247 ? -7.959 -8.244 -2.913 1.00 97.88 247 GLY A C 1
ATOM 1967 O O . GLY A 1 247 ? -7.664 -8.147 -4.115 1.00 97.88 247 GLY A O 1
ATOM 1968 N N . GLY A 1 248 ? -7.264 -9.011 -2.075 1.00 96.88 248 GLY A N 1
ATOM 1969 C CA . GLY A 1 248 ? -6.059 -9.743 -2.476 1.00 96.88 248 GLY A CA 1
ATOM 1970 C C . GLY A 1 248 ? -4.832 -8.847 -2.664 1.00 96.88 248 GLY A C 1
ATOM 1971 O O . GLY A 1 248 ? -3.888 -9.236 -3.352 1.00 96.88 248 GLY A O 1
ATOM 1972 N N . THR A 1 249 ? -4.844 -7.651 -2.076 1.00 98.06 249 THR A N 1
ATOM 1973 C CA . THR A 1 249 ? -3.665 -6.792 -1.937 1.00 98.06 249 THR A CA 1
ATOM 1974 C C . THR A 1 249 ? -3.293 -6.649 -0.460 1.00 98.06 249 THR A C 1
ATOM 1976 O O . THR A 1 249 ? -4.173 -6.724 0.397 1.00 98.06 249 THR A O 1
ATOM 1979 N N . PRO A 1 250 ? -2.019 -6.376 -0.125 1.00 97.62 250 PRO A N 1
ATOM 1980 C CA . PRO A 1 250 ? -1.638 -6.077 1.255 1.00 97.62 250 PRO A CA 1
ATOM 1981 C C . PRO A 1 250 ? -2.380 -4.871 1.854 1.00 97.62 250 PRO A C 1
ATOM 1983 O O . PRO A 1 250 ? -2.575 -4.825 3.062 1.00 97.62 250 PRO A O 1
ATOM 1986 N N . LEU A 1 251 ? -2.840 -3.919 1.029 1.00 97.75 251 LEU A N 1
ATOM 1987 C CA . LEU A 1 251 ? -3.533 -2.705 1.487 1.00 97.75 251 LEU A CA 1
ATOM 1988 C C . LEU A 1 251 ? -4.865 -2.993 2.194 1.00 97.75 251 LEU A C 1
ATOM 1990 O O . LEU A 1 251 ? -5.299 -2.194 3.016 1.00 97.75 251 LEU A O 1
ATOM 1994 N N . GLU A 1 252 ? -5.496 -4.135 1.918 1.00 97.00 252 GLU A N 1
ATOM 1995 C CA . GLU A 1 252 ? -6.712 -4.581 2.608 1.00 97.00 252 GLU A CA 1
ATOM 1996 C C . GLU A 1 252 ? -6.503 -4.686 4.132 1.00 97.00 252 GLU A C 1
ATOM 1998 O O . GLU A 1 252 ? -7.384 -4.331 4.915 1.00 97.00 252 GLU A O 1
ATOM 2003 N N . GLN A 1 253 ? -5.299 -5.085 4.558 1.00 95.81 253 GLN A N 1
ATOM 2004 C CA . GLN A 1 253 ? -4.941 -5.283 5.967 1.00 95.81 253 GLN A CA 1
ATOM 2005 C C . GLN A 1 253 ? -4.848 -3.966 6.758 1.00 95.81 253 GLN A C 1
ATOM 2007 O O . GLN A 1 253 ? -4.883 -3.994 7.987 1.00 95.81 253 GLN A O 1
ATOM 2012 N N . LEU A 1 254 ? -4.795 -2.800 6.095 1.00 95.19 254 LEU A N 1
ATOM 2013 C CA . LEU A 1 254 ? -4.852 -1.506 6.793 1.00 95.19 254 LEU A CA 1
ATOM 2014 C C . LEU A 1 254 ? -6.156 -1.369 7.592 1.00 95.19 254 LEU A C 1
ATOM 2016 O O . LEU A 1 254 ? -6.182 -0.762 8.657 1.00 95.19 254 LEU A O 1
ATOM 2020 N N . PHE A 1 255 ? -7.235 -1.981 7.105 1.00 95.75 255 PHE A N 1
ATOM 2021 C CA . PHE A 1 255 ? -8.578 -1.829 7.658 1.00 95.75 255 PHE A CA 1
ATOM 2022 C C . PHE A 1 255 ? -8.975 -2.938 8.640 1.00 95.75 255 PHE A C 1
ATOM 2024 O O . PHE A 1 255 ? -10.083 -2.905 9.177 1.00 95.75 255 PHE A O 1
ATOM 2031 N N . SER A 1 256 ? -8.100 -3.923 8.884 1.00 93.94 256 SER A N 1
ATOM 2032 C CA . SER A 1 256 ? -8.387 -5.042 9.795 1.00 93.94 256 SER A CA 1
ATOM 2033 C C . SER A 1 256 ? -8.116 -4.738 11.270 1.00 93.94 256 SER A C 1
ATOM 2035 O O . SER A 1 256 ? -8.472 -5.548 12.127 1.00 93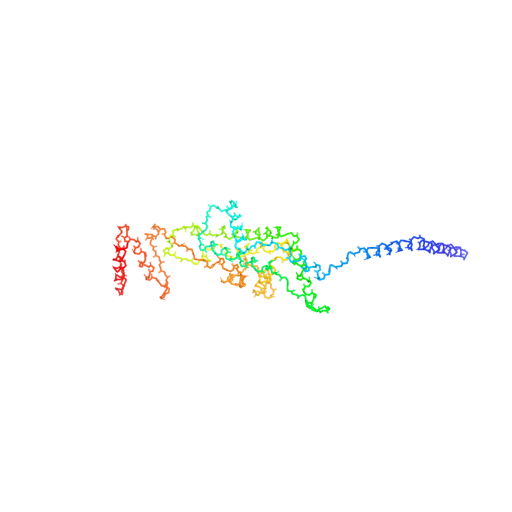.94 256 SER A O 1
ATOM 2037 N N . ALA A 1 257 ? -7.499 -3.592 11.575 1.00 92.69 257 ALA A N 1
ATOM 2038 C CA . ALA A 1 257 ? -7.234 -3.183 12.948 1.00 92.69 257 ALA A CA 1
ATOM 2039 C C . ALA A 1 257 ? -8.533 -3.029 13.755 1.00 92.69 257 ALA A C 1
ATOM 2041 O O . ALA A 1 257 ? -9.577 -2.619 13.239 1.00 92.69 257 ALA A O 1
ATOM 2042 N N . GLN A 1 258 ? -8.440 -3.349 15.039 1.00 91.31 258 GLN A N 1
ATOM 2043 C CA . GLN A 1 258 ? -9.458 -3.040 16.032 1.00 91.31 258 GLN A CA 1
ATOM 2044 C C . GLN A 1 258 ? -8.972 -1.823 16.814 1.00 91.31 258 GLN A C 1
ATOM 2046 O O . GLN A 1 258 ? -7.816 -1.806 17.231 1.00 91.31 258 GLN A O 1
ATOM 2051 N N . ILE A 1 259 ? -9.831 -0.827 17.005 1.00 91.31 259 ILE A N 1
ATOM 2052 C CA . ILE A 1 259 ? -9.499 0.355 17.809 1.00 91.31 259 ILE A CA 1
ATOM 2053 C C . ILE A 1 259 ? -10.293 0.358 19.112 1.00 91.31 259 ILE A C 1
ATOM 2055 O O . ILE A 1 259 ? -11.415 -0.165 19.128 1.00 91.31 259 ILE A O 1
ATOM 2059 N N . PRO A 1 260 ? -9.742 0.920 20.202 1.00 88.88 260 PRO A N 1
ATOM 2060 C CA . PRO A 1 260 ? -10.483 1.062 21.443 1.00 88.88 260 PRO A CA 1
ATOM 2061 C C . PRO A 1 260 ? -11.716 1.948 21.245 1.00 88.88 260 PRO A C 1
ATOM 2063 O O . PRO A 1 260 ? -11.687 2.934 20.514 1.00 88.88 260 PRO A O 1
ATOM 2066 N N . ILE A 1 261 ? -12.807 1.616 21.933 1.00 85.31 261 ILE A N 1
ATOM 2067 C CA . ILE A 1 261 ? -13.922 2.538 22.154 1.00 85.31 261 ILE A CA 1
ATOM 2068 C C . ILE A 1 261 ? -13.896 2.976 23.608 1.00 85.31 261 ILE A C 1
ATOM 2070 O O . ILE A 1 261 ? -14.037 2.160 24.523 1.00 85.31 261 ILE A O 1
ATOM 2074 N N . VAL A 1 262 ? -13.824 4.290 23.800 1.00 80.31 262 VAL A N 1
ATOM 2075 C CA . VAL A 1 262 ? -14.060 4.927 25.092 1.00 80.31 262 VAL A CA 1
ATOM 2076 C C . VAL A 1 262 ? -15.492 5.443 25.110 1.00 80.31 262 VAL A C 1
ATOM 2078 O O . VAL A 1 262 ? -15.872 6.285 24.300 1.00 80.31 262 VAL A O 1
ATOM 2081 N N . ILE A 1 263 ? -16.302 4.922 26.033 1.00 80.38 263 ILE A N 1
ATOM 2082 C CA . ILE A 1 263 ? -17.635 5.463 26.309 1.00 80.38 263 ILE A CA 1
ATOM 2083 C C . ILE A 1 263 ? -17.448 6.609 27.311 1.00 80.38 263 ILE A C 1
ATOM 2085 O O . ILE A 1 263 ? -17.001 6.335 28.433 1.00 80.38 263 ILE A O 1
ATOM 2089 N N . PRO A 1 264 ? -17.768 7.867 26.943 1.00 81.56 264 PRO A N 1
ATOM 2090 C CA . PRO A 1 264 ? -17.679 8.998 27.859 1.00 81.56 264 PRO A CA 1
ATOM 2091 C C . PRO A 1 264 ? -18.487 8.738 29.124 1.00 81.56 264 PRO A C 1
ATOM 2093 O O . PRO A 1 264 ? -19.535 8.085 29.085 1.00 81.56 264 PRO A O 1
ATOM 2096 N N . GLN A 1 265 ? -18.016 9.245 30.261 1.00 79.81 265 GLN A N 1
ATOM 2097 C CA . GLN A 1 265 ? -18.658 8.931 31.529 1.00 79.81 265 GLN A CA 1
ATOM 2098 C C . GLN A 1 265 ? -20.089 9.479 31.595 1.00 79.81 265 GLN A C 1
ATOM 2100 O O . GLN A 1 265 ? -20.984 8.829 32.132 1.00 79.81 265 GLN A O 1
ATOM 2105 N N . GLU A 1 266 ? -20.305 10.653 31.021 1.00 81.81 266 GLU A N 1
ATOM 2106 C CA . GLU A 1 266 ? -21.585 11.349 30.953 1.00 81.81 266 GLU A CA 1
ATOM 2107 C C . GLU A 1 266 ? -22.613 10.514 30.180 1.00 81.81 266 GLU A C 1
ATOM 2109 O O . GLU A 1 266 ? -23.757 10.371 30.613 1.00 81.81 266 GLU A O 1
ATOM 2114 N N . ALA A 1 267 ? -22.169 9.837 29.115 1.00 83.88 267 ALA A N 1
ATOM 2115 C CA . ALA A 1 267 ? -23.015 8.991 28.284 1.00 83.88 267 ALA A CA 1
ATOM 2116 C C . ALA A 1 267 ? -23.589 7.779 29.041 1.00 83.88 267 ALA A C 1
ATOM 2118 O O . ALA A 1 267 ? -24.598 7.219 28.609 1.00 83.88 267 ALA A O 1
ATOM 2119 N N . TYR A 1 268 ? -23.000 7.354 30.170 1.00 81.25 268 TYR A N 1
ATOM 2120 C CA . TYR A 1 268 ? -23.607 6.324 31.030 1.00 81.25 268 TYR A CA 1
ATOM 2121 C C . TYR A 1 268 ? -24.888 6.803 31.719 1.00 81.25 268 TYR A C 1
ATOM 2123 O O . TYR A 1 268 ? -25.741 5.981 32.053 1.00 81.25 268 TYR A O 1
ATOM 2131 N N . PHE A 1 269 ? -25.046 8.113 31.916 1.00 83.25 269 PHE A N 1
ATOM 2132 C CA . PHE A 1 269 ? -26.158 8.698 32.669 1.00 83.25 269 PHE A CA 1
ATOM 2133 C C . PHE A 1 269 ? -27.222 9.358 31.781 1.00 83.25 269 PHE A C 1
ATOM 2135 O O . PHE A 1 269 ? -28.309 9.664 32.265 1.00 83.25 269 PHE A O 1
ATOM 2142 N N . GLU A 1 270 ? -26.959 9.522 30.483 1.00 85.69 270 GLU A N 1
ATOM 2143 C CA . GLU A 1 270 ? -27.879 10.151 29.517 1.00 85.69 270 GLU A CA 1
ATOM 2144 C C . GLU A 1 270 ? -28.938 9.191 28.934 1.00 85.69 270 GLU A C 1
ATOM 2146 O O . GLU A 1 270 ? -29.766 9.584 28.114 1.00 85.69 270 GLU A O 1
ATOM 2151 N N . GLY A 1 271 ? -28.967 7.941 29.406 1.00 82.75 271 GLY A N 1
ATOM 2152 C CA . GLY A 1 271 ? -29.876 6.899 28.932 1.00 82.75 271 GLY A CA 1
ATOM 2153 C C . GLY A 1 271 ? -29.353 6.219 27.666 1.00 82.75 271 GLY A C 1
ATOM 2154 O O . GLY A 1 271 ? -29.226 6.827 26.609 1.00 82.75 271 GLY A O 1
ATOM 2155 N N . GLN A 1 272 ? -29.073 4.918 27.761 1.00 88.06 272 GLN A N 1
ATOM 2156 C CA . GLN A 1 272 ? -28.475 4.139 26.675 1.00 88.06 272 GLN A CA 1
ATOM 2157 C C . GLN A 1 272 ? -29.465 3.130 26.095 1.00 88.06 272 GLN A C 1
ATOM 2159 O O . GLN A 1 272 ? -30.191 2.453 26.823 1.00 88.06 272 GLN A O 1
ATOM 2164 N N . TRP A 1 273 ? -29.461 2.999 24.770 1.00 90.06 273 TRP A N 1
ATOM 2165 C CA . TRP A 1 273 ? -30.234 1.989 24.053 1.00 90.06 273 TRP A CA 1
ATOM 2166 C C . TRP A 1 273 ? -29.275 0.947 23.490 1.00 90.06 273 TRP A C 1
ATOM 2168 O O . TRP A 1 273 ? -28.519 1.228 22.566 1.00 90.06 273 TRP A O 1
ATOM 2178 N N . ILE A 1 274 ? -29.312 -0.266 24.041 1.00 86.50 274 ILE A N 1
ATOM 2179 C CA . ILE A 1 274 ? -28.458 -1.372 23.596 1.00 86.50 274 ILE A CA 1
ATOM 2180 C C . ILE A 1 274 ? -29.331 -2.379 22.850 1.00 86.50 274 ILE A C 1
ATOM 2182 O O . ILE A 1 274 ? -30.061 -3.172 23.454 1.00 86.50 274 ILE A O 1
ATOM 2186 N N . VAL A 1 275 ? -29.258 -2.342 21.521 1.00 89.69 275 VAL A N 1
ATOM 2187 C CA . VAL A 1 275 ? -30.026 -3.217 20.629 1.00 89.69 275 VAL A CA 1
ATOM 2188 C C . VAL A 1 275 ? -29.070 -4.195 19.962 1.00 89.69 275 VAL A C 1
ATOM 2190 O O . VAL A 1 275 ? -28.159 -3.789 19.252 1.00 89.69 275 VAL A O 1
ATOM 2193 N N . ALA A 1 276 ? -29.273 -5.491 20.191 1.00 86.50 276 ALA A N 1
ATOM 2194 C CA . ALA A 1 276 ? -28.455 -6.533 19.585 1.00 86.50 276 ALA A CA 1
ATOM 2195 C C . ALA A 1 276 ? -29.271 -7.827 19.407 1.00 86.50 276 ALA A C 1
ATOM 2197 O O . ALA A 1 276 ? -30.159 -8.098 20.229 1.00 86.50 276 ALA A O 1
ATOM 2198 N N . PRO A 1 277 ? -28.989 -8.636 18.368 1.00 84.56 277 PRO A N 1
ATOM 2199 C CA . PRO A 1 277 ? -29.619 -9.939 18.192 1.00 84.56 277 PRO A CA 1
ATOM 2200 C C . PRO A 1 277 ? -29.217 -10.913 19.310 1.00 84.56 277 PRO A C 1
ATOM 2202 O O . PRO A 1 277 ? -28.270 -10.684 20.070 1.00 84.56 277 PRO A O 1
ATOM 2205 N N . LEU A 1 278 ? -29.953 -12.020 19.435 1.00 83.00 278 LEU A N 1
ATOM 2206 C CA . LEU A 1 278 ? -29.669 -13.027 20.457 1.00 83.00 278 LEU A CA 1
ATOM 2207 C C . LEU A 1 278 ? -28.246 -13.585 20.276 1.00 83.00 278 LEU A C 1
ATOM 2209 O O . LEU A 1 278 ? -27.856 -13.944 19.170 1.00 83.00 278 LEU A O 1
ATOM 2213 N N . GLY A 1 279 ? -27.477 -13.655 21.365 1.00 82.06 279 GLY A N 1
ATOM 2214 C CA . GLY A 1 279 ? -26.102 -14.168 21.350 1.00 82.06 279 GLY A CA 1
ATOM 2215 C C . GLY A 1 279 ? -25.018 -13.150 20.973 1.00 82.06 279 GLY A C 1
ATOM 2216 O O . GLY A 1 279 ? -23.845 -13.458 21.135 1.00 82.06 279 GLY A O 1
ATOM 2217 N N . ALA A 1 280 ? -25.362 -11.919 20.582 1.00 84.19 280 ALA A N 1
ATOM 2218 C CA . ALA A 1 280 ? -24.390 -10.875 20.219 1.00 84.19 280 ALA A CA 1
ATOM 2219 C C . ALA A 1 280 ? -23.655 -10.230 21.417 1.00 84.19 280 ALA A C 1
ATOM 2221 O O . ALA A 1 280 ? -23.112 -9.138 21.305 1.00 84.19 280 ALA A O 1
ATOM 2222 N N . GLY A 1 281 ? -23.676 -10.864 22.594 1.00 83.81 281 GLY A N 1
ATOM 2223 C CA . GLY A 1 281 ? -22.941 -10.376 23.763 1.00 83.81 281 GLY A CA 1
ATOM 2224 C C . GLY A 1 281 ? -23.585 -9.210 24.524 1.00 83.81 281 GLY A C 1
ATOM 2225 O O . GLY A 1 281 ? -22.938 -8.662 25.408 1.00 83.81 281 GLY A O 1
ATOM 2226 N N . LYS A 1 282 ? -24.860 -8.858 24.273 1.00 88.56 282 LYS A N 1
ATOM 2227 C CA . LYS A 1 282 ? -25.577 -7.786 25.007 1.00 88.56 282 LYS A CA 1
ATOM 2228 C C . LYS A 1 282 ? -25.415 -7.893 26.527 1.00 88.56 282 LYS A C 1
ATOM 2230 O O . LYS A 1 282 ? -25.113 -6.914 27.198 1.00 88.56 282 LYS A O 1
ATOM 2235 N N . THR A 1 283 ? -25.616 -9.095 27.062 1.00 85.38 283 THR A N 1
ATOM 2236 C CA . THR A 1 283 ? -25.484 -9.371 28.496 1.00 85.38 283 THR A CA 1
ATOM 2237 C C . THR A 1 283 ? -24.059 -9.134 28.995 1.00 85.38 283 THR A C 1
ATOM 2239 O O . THR A 1 283 ? -23.888 -8.523 30.043 1.00 85.38 283 THR A O 1
ATOM 2242 N N . GLN A 1 284 ? -23.052 -9.562 28.229 1.00 84.50 284 GLN A N 1
ATOM 2243 C CA . GLN A 1 284 ? -21.643 -9.381 28.577 1.00 84.50 284 GLN A CA 1
ATOM 2244 C C . GLN A 1 284 ? -21.266 -7.896 28.607 1.00 84.50 284 GLN A C 1
ATOM 2246 O O . GLN A 1 284 ? -20.621 -7.449 29.548 1.00 84.50 284 GLN A O 1
ATOM 2251 N N . PHE A 1 285 ? -21.729 -7.133 27.614 1.00 85.56 285 PHE A N 1
ATOM 2252 C CA . PHE A 1 285 ? -21.506 -5.693 27.532 1.00 85.56 285 PHE A CA 1
ATOM 2253 C C . PHE A 1 285 ? -22.151 -4.937 28.705 1.00 85.56 285 PHE A C 1
ATOM 2255 O O . PHE A 1 285 ? -21.518 -4.094 29.329 1.00 85.56 285 PHE A O 1
ATOM 2262 N N . ILE A 1 286 ? -23.391 -5.272 29.079 1.00 87.38 286 ILE A N 1
ATOM 2263 C CA . ILE A 1 286 ? -24.043 -4.658 30.250 1.00 87.38 286 ILE A CA 1
ATOM 2264 C C . ILE A 1 286 ? -23.290 -5.007 31.543 1.00 87.38 286 ILE A C 1
ATOM 2266 O O . ILE A 1 286 ? -23.099 -4.151 32.403 1.00 87.38 286 ILE A O 1
ATOM 2270 N N . GLN A 1 287 ? -22.839 -6.255 31.693 1.00 85.44 287 GLN A N 1
ATOM 2271 C CA . GLN A 1 287 ? -22.077 -6.676 32.870 1.00 85.44 287 GLN A CA 1
ATOM 2272 C C . GLN A 1 287 ? -20.751 -5.922 32.998 1.00 85.44 287 GLN A C 1
ATOM 2274 O O . GLN A 1 287 ? -20.423 -5.483 34.099 1.00 85.44 287 GLN A O 1
ATOM 2279 N N . SER A 1 288 ? -20.011 -5.729 31.903 1.00 83.94 288 SER A N 1
ATOM 2280 C CA . SER A 1 288 ? -18.755 -4.974 31.936 1.00 83.94 288 SER A CA 1
ATOM 2281 C C . SER A 1 288 ? -18.979 -3.500 32.277 1.00 83.94 288 SER A C 1
ATOM 2283 O O . SER A 1 288 ? -18.239 -2.955 33.093 1.00 83.94 288 SER A O 1
ATOM 2285 N N . GLN A 1 289 ? -20.042 -2.872 31.758 1.00 85.62 289 GLN A N 1
ATOM 2286 C CA . GLN A 1 289 ? -20.413 -1.510 32.157 1.00 85.62 289 GLN A CA 1
ATOM 2287 C C . GLN A 1 289 ? -20.731 -1.415 33.656 1.00 85.62 289 GLN A C 1
ATOM 2289 O O . GLN A 1 289 ? -20.291 -0.486 34.328 1.00 85.62 289 GLN A O 1
ATOM 2294 N N . ILE A 1 290 ? -21.468 -2.386 34.206 1.00 86.00 290 ILE A N 1
ATOM 2295 C CA . ILE A 1 290 ? -21.787 -2.418 35.640 1.00 86.00 290 ILE A CA 1
ATOM 2296 C C . ILE A 1 290 ? -20.510 -2.539 36.475 1.00 86.00 290 ILE A C 1
ATOM 2298 O O . ILE A 1 290 ? -20.343 -1.787 37.430 1.00 86.00 290 ILE A O 1
ATOM 2302 N N . VAL A 1 291 ? -19.595 -3.439 36.105 1.00 83.62 291 VAL A N 1
ATOM 2303 C CA . VAL A 1 291 ? -18.313 -3.625 36.806 1.00 83.62 291 VAL A CA 1
ATOM 2304 C C . VAL A 1 291 ? -17.468 -2.347 36.806 1.00 83.62 291 VAL A C 1
ATOM 2306 O O . VAL A 1 291 ? -16.795 -2.060 37.796 1.00 83.62 291 VAL A O 1
ATOM 2309 N N . ASP A 1 292 ? -17.522 -1.560 35.735 1.00 79.44 292 ASP A N 1
ATOM 2310 C CA . ASP A 1 292 ? -16.844 -0.263 35.645 1.00 79.44 292 ASP A CA 1
ATOM 2311 C C . ASP A 1 292 ? -17.477 0.815 36.527 1.00 79.44 292 ASP A C 1
ATOM 2313 O O . ASP A 1 292 ? -16.791 1.711 37.023 1.00 79.44 292 ASP A O 1
ATOM 2317 N N . LEU A 1 293 ? -18.791 0.742 36.716 1.00 82.69 293 LEU A N 1
ATOM 2318 C CA . LEU A 1 293 ? -19.540 1.681 37.538 1.00 82.69 293 LEU A CA 1
ATOM 2319 C C . LEU A 1 293 ? -19.442 1.361 39.035 1.00 82.69 293 LEU A C 1
ATOM 2321 O O . LEU A 1 293 ? -19.522 2.285 39.842 1.00 82.69 293 LEU A O 1
ATOM 2325 N N . LEU A 1 294 ? -19.220 0.099 39.421 1.00 81.19 294 LEU A N 1
ATOM 2326 C CA . LEU A 1 294 ? -19.087 -0.295 40.832 1.00 81.19 294 LEU A CA 1
ATOM 2327 C C . LEU A 1 294 ? -18.007 0.509 41.575 1.00 81.19 294 LEU A C 1
ATOM 2329 O O . LEU A 1 294 ? -18.224 0.909 42.718 1.00 81.19 294 LEU A O 1
ATOM 2333 N N . ASP A 1 295 ? -16.898 0.832 40.908 1.00 74.88 295 ASP A N 1
ATOM 2334 C CA . ASP A 1 295 ? -15.797 1.602 41.503 1.00 74.88 295 ASP A CA 1
ATOM 2335 C C . ASP A 1 295 ? -16.150 3.084 41.720 1.00 74.88 295 ASP A C 1
ATOM 2337 O O . ASP A 1 295 ? -15.460 3.795 42.447 1.00 74.88 295 ASP A O 1
ATOM 2341 N N . LYS A 1 296 ? -17.219 3.579 41.085 1.00 77.56 296 LYS A N 1
ATOM 2342 C CA . LYS A 1 296 ? -17.570 5.007 41.040 1.00 77.56 296 LYS A CA 1
ATOM 2343 C C . LYS A 1 296 ? -18.606 5.419 42.091 1.00 77.56 296 LYS A C 1
ATOM 2345 O O . LYS A 1 296 ? -19.182 6.498 41.981 1.00 77.56 296 LYS A O 1
ATOM 2350 N N . HIS A 1 297 ? -18.856 4.578 43.100 1.00 76.06 297 HIS A N 1
ATOM 2351 C CA . HIS A 1 297 ? -19.833 4.812 44.177 1.00 76.06 297 HIS A CA 1
ATOM 2352 C C . HIS A 1 297 ? -21.256 5.156 43.689 1.00 76.06 297 HIS A C 1
ATOM 2354 O O . HIS A 1 297 ? -21.972 5.931 44.326 1.00 76.06 297 HIS A O 1
ATOM 2360 N N . VAL A 1 298 ? -21.692 4.581 42.565 1.00 82.69 298 VAL A N 1
ATOM 2361 C CA . VAL A 1 298 ? -23.056 4.774 42.049 1.00 82.69 298 VAL A CA 1
ATOM 2362 C C . VAL A 1 298 ? -24.009 3.680 42.533 1.00 82.69 298 VAL A C 1
ATOM 2364 O O . VAL A 1 298 ? -23.613 2.540 42.768 1.00 82.69 298 VAL A O 1
ATOM 2367 N N . SER A 1 299 ? -25.295 4.019 42.667 1.00 83.44 299 SER A N 1
ATOM 2368 C CA . SER A 1 299 ? -26.348 3.034 42.936 1.00 83.44 299 SER A CA 1
ATOM 2369 C C . SER A 1 299 ? -26.833 2.425 41.622 1.00 83.44 299 SER A C 1
ATOM 2371 O O . SER A 1 299 ? -27.240 3.151 40.716 1.00 83.44 299 SER A O 1
ATOM 2373 N N . ILE A 1 300 ? -26.785 1.096 41.516 1.00 84.12 300 ILE A N 1
ATOM 2374 C CA . ILE A 1 300 ? -27.177 0.354 40.314 1.00 84.12 300 ILE A CA 1
ATOM 2375 C C . ILE A 1 300 ? -28.419 -0.475 40.641 1.00 84.12 300 ILE A C 1
ATOM 2377 O O . ILE A 1 300 ? -28.384 -1.345 41.510 1.00 84.12 300 ILE A O 1
ATOM 2381 N N . ILE A 1 301 ? -29.518 -0.214 39.930 1.00 85.38 301 ILE A N 1
ATOM 2382 C CA . ILE A 1 301 ? -30.751 -1.002 40.016 1.00 85.38 301 ILE A CA 1
ATOM 2383 C C . ILE A 1 301 ? -30.852 -1.845 38.748 1.00 85.38 301 ILE A C 1
ATOM 2385 O O . ILE A 1 301 ? -30.991 -1.314 37.649 1.00 85.38 301 ILE A O 1
ATOM 2389 N N . VAL A 1 302 ? -30.790 -3.165 38.905 1.00 84.50 302 VAL A N 1
ATOM 2390 C CA . VAL A 1 302 ? -30.883 -4.117 37.795 1.00 84.50 302 VAL A CA 1
ATOM 2391 C C . VAL A 1 302 ? -32.258 -4.775 37.808 1.00 84.50 302 VAL A C 1
ATOM 2393 O O . VAL A 1 302 ? -32.633 -5.413 38.788 1.00 84.50 302 VAL A O 1
ATOM 2396 N N . MET A 1 303 ? -32.996 -4.663 36.702 1.00 84.94 303 MET A N 1
ATOM 2397 C CA . MET A 1 303 ? -34.207 -5.452 36.467 1.00 84.94 303 MET A CA 1
ATOM 2398 C C . MET A 1 303 ? -33.845 -6.676 35.625 1.00 84.94 303 MET A C 1
ATOM 2400 O O . MET A 1 303 ? -33.806 -6.608 34.397 1.00 84.94 303 MET A O 1
ATOM 2404 N N . ASP A 1 304 ? -33.538 -7.788 36.290 1.00 85.06 304 ASP A N 1
ATOM 2405 C CA . ASP A 1 304 ? -33.185 -9.045 35.632 1.00 85.06 304 ASP A CA 1
ATOM 2406 C C . ASP A 1 304 ? -34.360 -10.024 35.664 1.00 85.06 304 ASP A C 1
ATOM 2408 O O . ASP A 1 304 ? -34.749 -10.523 36.715 1.00 85.06 304 ASP A O 1
ATOM 2412 N N . SER A 1 305 ? -34.924 -10.307 34.493 1.00 78.19 305 SER A N 1
ATOM 2413 C CA . SER A 1 305 ? -36.044 -11.246 34.356 1.00 78.19 305 SER A CA 1
ATOM 2414 C C . SER A 1 305 ? -35.641 -12.723 34.449 1.00 78.19 305 SER A C 1
ATOM 2416 O O . SER A 1 305 ? -36.524 -13.567 34.578 1.00 78.19 305 SER A O 1
ATOM 2418 N N . GLN A 1 306 ? -34.344 -13.052 34.355 1.00 77.44 306 GLN A N 1
ATOM 2419 C CA . GLN A 1 306 ? -33.851 -14.439 34.328 1.00 77.44 306 GLN A CA 1
ATOM 2420 C C . GLN A 1 306 ? -32.888 -14.785 35.476 1.00 77.44 306 GLN A C 1
ATOM 2422 O O . GLN A 1 306 ? -32.355 -15.890 35.489 1.00 77.44 306 GLN A O 1
ATOM 2427 N N . GLU A 1 307 ? -32.651 -13.863 36.415 1.00 73.94 307 GLU A N 1
ATOM 2428 C CA . GLU A 1 307 ? -31.759 -13.992 37.591 1.00 73.94 307 GLU A CA 1
ATOM 2429 C C . GLU A 1 307 ? -30.288 -14.387 37.305 1.00 73.94 307 GLU A C 1
ATOM 2431 O O . GLU A 1 307 ? -29.494 -14.605 38.223 1.00 73.94 307 GLU A O 1
ATOM 2436 N N . GLN A 1 308 ? -29.873 -14.459 36.040 1.00 78.75 308 GLN A N 1
ATOM 2437 C CA . GLN A 1 308 ? -28.518 -14.856 35.643 1.00 78.75 308 GLN A CA 1
ATOM 2438 C C . GLN A 1 308 ? -27.514 -13.699 35.706 1.00 78.75 308 GLN A C 1
ATOM 2440 O O . GLN A 1 308 ? -26.315 -13.918 35.886 1.00 78.75 308 GLN A O 1
ATOM 2445 N N . LEU A 1 309 ? -27.972 -12.458 35.541 1.00 76.81 309 LEU A N 1
ATOM 2446 C CA . LEU A 1 309 ? -27.118 -11.277 35.476 1.00 76.81 309 LEU A CA 1
ATOM 2447 C C . LEU A 1 309 ? -26.519 -10.960 36.849 1.00 76.81 309 LEU A C 1
ATOM 2449 O O . LEU A 1 309 ? -25.314 -10.739 36.962 1.00 76.81 309 LEU A O 1
ATOM 2453 N N . ILE A 1 310 ? -27.351 -11.003 37.893 1.00 77.12 310 ILE A N 1
ATOM 2454 C CA . ILE A 1 310 ? -26.967 -10.668 39.273 1.00 77.12 310 ILE A CA 1
ATOM 2455 C C . ILE A 1 310 ? -25.909 -11.644 39.797 1.00 77.12 310 ILE A C 1
ATOM 2457 O O . ILE A 1 310 ? -24.887 -11.223 40.341 1.00 77.12 310 ILE A O 1
ATOM 2461 N N . ALA A 1 311 ? -26.113 -12.948 39.583 1.00 77.56 311 ALA A N 1
ATOM 2462 C CA . ALA A 1 311 ? -25.171 -13.978 40.017 1.00 77.56 311 ALA A CA 1
ATOM 2463 C C . ALA A 1 311 ? -23.782 -13.812 39.374 1.00 77.56 311 ALA A C 1
ATOM 2465 O O . ALA A 1 311 ? -22.761 -14.046 40.024 1.00 77.56 311 ALA A O 1
ATOM 2466 N N . ASN A 1 312 ? -23.735 -13.379 38.112 1.00 78.06 312 ASN A N 1
ATOM 2467 C CA . ASN A 1 312 ? -22.489 -13.150 37.384 1.00 78.06 312 ASN A CA 1
ATOM 2468 C C . ASN A 1 312 ? -21.776 -11.870 37.834 1.00 78.06 312 ASN A C 1
ATOM 2470 O O . ASN A 1 312 ? -20.565 -11.901 38.040 1.00 78.06 312 ASN A O 1
ATOM 2474 N N . ILE A 1 313 ? -22.508 -10.776 38.065 1.00 75.69 313 ILE A N 1
ATOM 2475 C CA . ILE A 1 313 ? -21.930 -9.515 38.561 1.00 75.69 313 ILE A CA 1
ATOM 2476 C C . ILE A 1 313 ? -21.290 -9.713 39.937 1.00 75.69 313 ILE A C 1
ATOM 2478 O O . ILE A 1 313 ? -20.150 -9.307 40.128 1.00 75.69 313 ILE A O 1
ATOM 2482 N N . MET A 1 314 ? -21.971 -10.400 40.861 1.00 72.56 314 MET A N 1
ATOM 2483 C CA . MET A 1 314 ? -21.438 -10.682 42.204 1.00 72.56 314 MET A CA 1
ATOM 2484 C C . MET A 1 314 ? -20.155 -11.523 42.168 1.00 72.56 314 MET A C 1
ATOM 2486 O O . MET A 1 314 ? -19.277 -11.371 43.015 1.00 72.56 314 MET A O 1
ATOM 2490 N N . ARG A 1 315 ? -20.031 -12.429 41.189 1.00 76.38 315 ARG A N 1
ATOM 2491 C CA . ARG A 1 315 ? -18.795 -13.195 40.976 1.00 76.38 315 ARG A CA 1
ATOM 2492 C C . ARG A 1 315 ? -17.682 -12.317 40.414 1.00 76.38 315 ARG A C 1
ATOM 2494 O O . ARG A 1 315 ? -16.553 -12.424 40.877 1.00 76.38 315 ARG A O 1
ATOM 2501 N N . LEU A 1 316 ? -17.995 -11.464 39.441 1.00 67.56 316 LEU A N 1
ATOM 2502 C CA . LEU A 1 316 ? -17.028 -10.566 38.807 1.00 67.56 316 LEU A CA 1
ATOM 2503 C C . LEU A 1 316 ? -16.499 -9.506 39.784 1.00 67.56 316 LEU A C 1
ATOM 2505 O O . LEU A 1 316 ? -15.293 -9.279 39.828 1.00 67.56 316 LEU A O 1
ATOM 2509 N N . SER A 1 317 ? -17.361 -8.921 40.619 1.00 62.91 317 SER A N 1
ATOM 2510 C CA . SER A 1 317 ? -16.951 -7.961 41.650 1.00 62.91 317 SER A CA 1
ATOM 2511 C C . SER A 1 317 ? -16.039 -8.602 42.700 1.00 62.91 317 SER A C 1
ATOM 2513 O O . SER A 1 317 ? -15.000 -8.045 43.035 1.00 62.91 317 SER A O 1
ATOM 2515 N N . ALA A 1 318 ? -16.365 -9.818 43.153 1.00 69.44 318 ALA A N 1
ATOM 2516 C CA . ALA A 1 318 ? -15.549 -10.555 44.119 1.00 69.44 318 ALA A CA 1
ATOM 2517 C C . ALA A 1 318 ? -14.168 -10.965 43.572 1.00 69.44 318 ALA A C 1
ATOM 2519 O O . ALA A 1 318 ? -13.235 -11.174 44.347 1.00 69.44 318 ALA A O 1
ATOM 2520 N N . ILE A 1 319 ? -14.036 -11.122 42.250 1.00 64.25 319 ILE A N 1
ATOM 2521 C CA . ILE A 1 319 ? -12.745 -11.365 41.591 1.00 64.25 319 ILE A CA 1
ATOM 2522 C C . ILE A 1 319 ? -11.938 -10.066 41.526 1.00 64.25 319 ILE A C 1
ATOM 2524 O O . ILE A 1 319 ? -10.756 -10.086 41.853 1.00 64.25 319 ILE A O 1
ATOM 2528 N N . LYS A 1 320 ? -12.581 -8.949 41.174 1.00 61.19 320 LYS A N 1
ATOM 2529 C CA . LYS A 1 320 ? -11.941 -7.632 41.067 1.00 61.19 320 LYS A CA 1
ATOM 2530 C C . LYS A 1 320 ? -11.418 -7.100 42.407 1.00 61.19 320 LYS A C 1
ATOM 2532 O O . LYS A 1 320 ? -10.370 -6.482 42.441 1.00 61.19 320 LYS A O 1
ATOM 2537 N N . GLU A 1 321 ? -12.088 -7.393 43.523 1.00 59.72 321 GLU A N 1
ATOM 2538 C CA . GLU A 1 321 ? -11.586 -7.059 44.872 1.00 59.72 321 GLU A CA 1
ATOM 2539 C C . GLU A 1 321 ? -10.347 -7.877 45.298 1.00 59.72 321 GLU A C 1
ATOM 2541 O O . GLU A 1 321 ? -9.717 -7.562 46.308 1.00 59.72 321 GLU A O 1
ATOM 2546 N N . ARG A 1 322 ? -10.012 -8.956 44.576 1.00 51.97 322 ARG A N 1
ATOM 2547 C CA . ARG A 1 322 ? -8.885 -9.856 44.888 1.00 51.97 322 ARG A CA 1
ATOM 2548 C C . ARG A 1 322 ? -7.663 -9.666 43.986 1.00 51.97 322 ARG A C 1
ATOM 2550 O O . ARG A 1 322 ? -6.636 -10.282 44.271 1.00 51.97 322 ARG A O 1
ATOM 2557 N N . SER A 1 323 ? -7.793 -8.891 42.913 1.00 45.16 323 SER A N 1
ATOM 2558 C CA . SER A 1 323 ? -6.736 -8.532 41.956 1.00 45.16 323 SER A CA 1
ATOM 2559 C C . SER A 1 323 ? -6.198 -7.144 42.250 1.00 45.16 323 SER A C 1
ATOM 2561 O O . SER A 1 323 ? -4.959 -6.996 42.264 1.00 45.16 323 SER A O 1
#

Foldseek 3Di:
DPPVVVVVVVVVVVVVVVVVVVVVCCCVVPVVVVVVVVVVVVVCVVVPPPDPDDLVNLLVLLQDA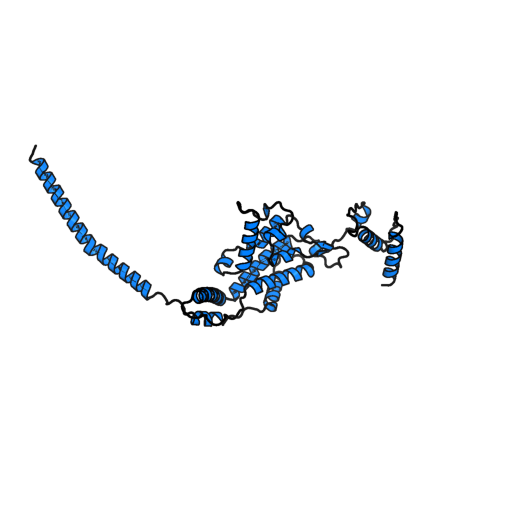DDDDLVRLLVVLVVVLVVPPLPPFDFDPLLSVLLSVQLSVQVVVQVLNDRQDDADDPPDPSNVVSSVVSVLSSLCRVCVPVVSVLSSVLSSQLVSLLVVQFDPLRRDPDDFPDKDQRCVVGDQVLVNLQRSCVSCPDPVCVVSVGCVVVVVLQVVLQCVVDVPDRDRSSRDDDDCSLCSRCNPHSVSSSRRDIGGDDDDPVNVVPDDDDDDDPPPCSLVVVLSVVLVCVVVPDDDDDDDPPPPSVVVSVVVNVVVVVD

pLDDT: mean 88.19, std 9.1, range [45.16, 98.31]

Radius of gyration: 36.45 Å; chains: 1; bounding box: 64×55×133 Å